Protein AF-A0A7C4PKL5-F1 (afdb_monomer)

Structure (mmCIF, N/CA/C/O backbone):
data_AF-A0A7C4PKL5-F1
#
_entry.id   AF-A0A7C4PKL5-F1
#
loop_
_atom_site.group_PDB
_atom_site.id
_atom_site.type_symbol
_atom_site.label_atom_id
_atom_site.label_alt_id
_atom_site.label_comp_id
_atom_site.label_asym_id
_atom_site.label_entity_id
_atom_site.label_seq_id
_atom_site.pdbx_PDB_ins_code
_atom_site.Cartn_x
_atom_site.Cartn_y
_atom_site.Cartn_z
_atom_site.occupancy
_atom_site.B_iso_or_equiv
_atom_site.auth_seq_id
_atom_site.auth_comp_id
_atom_site.auth_asym_id
_atom_site.auth_atom_id
_atom_site.pdbx_PDB_model_num
ATOM 1 N N . MET A 1 1 ? 21.502 15.724 32.786 1.00 42.28 1 MET A N 1
ATOM 2 C CA . MET A 1 1 ? 20.988 14.976 31.618 1.00 42.28 1 MET A CA 1
ATOM 3 C C . MET A 1 1 ? 20.909 15.940 30.446 1.00 42.28 1 MET A C 1
ATOM 5 O O . MET A 1 1 ? 20.152 16.895 30.521 1.00 42.28 1 MET A O 1
ATOM 9 N N . LYS A 1 2 ? 21.781 15.786 29.442 1.00 31.75 2 LYS A N 1
ATOM 10 C CA . LYS A 1 2 ? 21.842 16.679 28.273 1.00 31.75 2 LYS A CA 1
ATOM 11 C C . LYS A 1 2 ? 20.875 16.161 27.207 1.00 31.75 2 LYS A C 1
ATOM 13 O O . LYS A 1 2 ? 21.058 15.048 26.721 1.00 31.75 2 LYS A O 1
ATOM 18 N N . ALA A 1 3 ? 19.861 16.957 26.882 1.00 33.34 3 ALA A N 1
ATOM 19 C CA . ALA A 1 3 ? 18.961 16.713 25.764 1.00 33.34 3 ALA A CA 1
ATOM 20 C C . ALA A 1 3 ? 19.750 16.821 24.451 1.00 33.34 3 ALA A C 1
ATOM 22 O O . ALA A 1 3 ? 20.422 17.825 24.208 1.00 33.34 3 ALA A O 1
ATOM 23 N N . LYS A 1 4 ? 19.706 15.774 23.624 1.00 36.56 4 LYS A N 1
ATOM 24 C CA . LYS A 1 4 ? 20.202 15.832 22.248 1.00 36.56 4 LYS A CA 1
ATOM 25 C C . LYS A 1 4 ? 19.121 16.514 21.412 1.00 36.56 4 LYS A C 1
ATOM 27 O O . LYS A 1 4 ? 18.053 15.947 21.212 1.00 36.56 4 LYS A O 1
ATOM 32 N N . GLY A 1 5 ? 19.390 17.753 21.008 1.00 30.00 5 GLY A N 1
ATOM 33 C CA . GLY A 1 5 ? 18.545 18.502 20.086 1.00 30.00 5 GLY A CA 1
ATOM 34 C C . GLY A 1 5 ? 18.564 17.860 18.702 1.00 30.00 5 GLY A C 1
ATOM 35 O O . GLY A 1 5 ? 19.632 17.544 18.177 1.00 30.00 5 GLY A O 1
ATOM 36 N N . PHE A 1 6 ? 17.376 17.658 18.140 1.00 29.80 6 PHE A N 1
ATOM 37 C CA . PHE A 1 6 ? 17.182 17.338 16.732 1.00 29.80 6 PHE A CA 1
ATOM 38 C C . PHE A 1 6 ? 17.568 18.561 15.893 1.00 29.80 6 PHE A C 1
ATOM 40 O O . PHE A 1 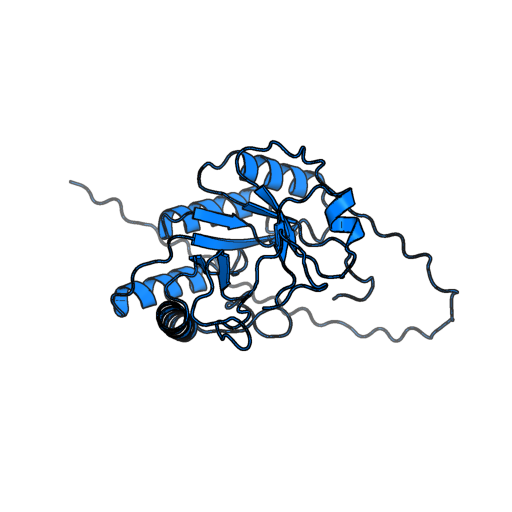6 ? 17.061 19.659 16.120 1.00 29.80 6 PHE A O 1
ATOM 47 N N . ALA A 1 7 ? 18.482 18.373 14.945 1.00 27.88 7 ALA A N 1
ATOM 48 C CA . ALA A 1 7 ? 18.770 19.370 13.924 1.00 27.88 7 ALA A CA 1
ATOM 49 C C . ALA A 1 7 ? 17.678 19.300 12.839 1.00 27.88 7 ALA A C 1
ATOM 51 O O . ALA A 1 7 ? 17.356 18.196 12.395 1.00 27.88 7 ALA A O 1
ATOM 52 N N . PRO A 1 8 ? 17.107 20.433 12.396 1.00 30.78 8 PRO A N 1
ATOM 53 C CA . PRO A 1 8 ? 16.198 20.443 11.262 1.00 30.78 8 PRO A CA 1
ATOM 54 C C . PRO A 1 8 ? 17.008 20.249 9.976 1.00 30.78 8 PRO A C 1
ATOM 56 O O . PRO A 1 8 ? 17.884 21.052 9.651 1.00 30.78 8 PRO A O 1
ATOM 59 N N . VAL A 1 9 ? 16.723 19.174 9.242 1.00 28.66 9 VAL A N 1
ATOM 60 C CA . VAL A 1 9 ? 17.182 19.015 7.860 1.00 28.66 9 VAL A CA 1
ATOM 61 C C . VAL A 1 9 ? 16.280 19.894 7.000 1.00 28.66 9 VAL A C 1
ATOM 63 O O . VAL A 1 9 ? 15.155 19.527 6.679 1.00 28.66 9 VAL A O 1
ATOM 66 N N . LEU A 1 10 ? 16.759 21.097 6.687 1.00 27.89 10 LEU A N 1
ATOM 67 C CA . LEU A 1 10 ? 16.163 21.957 5.671 1.00 27.89 10 LEU A CA 1
ATOM 68 C C . LEU A 1 10 ? 16.556 21.384 4.300 1.00 27.89 10 LEU A C 1
ATOM 70 O O . LEU A 1 10 ? 17.680 21.595 3.844 1.00 27.89 10 LEU A O 1
ATOM 74 N N . LEU A 1 11 ? 15.660 20.634 3.659 1.00 31.48 11 LEU A N 1
ATOM 75 C CA . LEU A 1 11 ? 15.815 20.249 2.258 1.00 31.48 11 LEU A CA 1
ATOM 76 C C . LEU A 1 11 ? 15.033 21.254 1.406 1.00 31.48 11 LEU A C 1
ATOM 78 O O . LEU A 1 11 ? 13.817 21.381 1.525 1.00 31.48 11 LEU A O 1
ATOM 82 N N . GLY A 1 12 ? 15.759 22.042 0.616 1.00 25.72 12 GLY A N 1
ATOM 83 C CA . GLY A 1 12 ? 15.190 23.081 -0.233 1.00 25.72 12 GLY A CA 1
ATOM 84 C C . GLY A 1 12 ? 14.284 22.503 -1.321 1.00 25.72 12 GLY A C 1
ATOM 85 O O . GLY A 1 12 ? 14.676 21.590 -2.044 1.00 25.72 12 GLY A O 1
ATOM 86 N N . LEU A 1 13 ? 13.091 23.084 -1.450 1.00 27.31 13 LEU A N 1
ATOM 87 C CA . LEU A 1 13 ? 12.178 22.887 -2.572 1.00 27.31 13 LEU A CA 1
ATOM 88 C C . LEU A 1 13 ? 12.841 23.337 -3.882 1.00 27.31 13 LEU A C 1
ATOM 90 O O . LEU A 1 13 ? 13.011 24.531 -4.127 1.00 27.31 13 LEU A O 1
ATOM 94 N N . LEU A 1 14 ? 13.161 22.378 -4.747 1.00 25.44 14 LEU A N 1
ATOM 95 C CA . LEU A 1 14 ? 13.408 22.609 -6.168 1.00 25.44 14 LEU A CA 1
ATOM 96 C C . LEU A 1 14 ? 12.118 22.276 -6.925 1.00 25.44 14 LEU A C 1
ATOM 98 O O . LEU A 1 14 ? 11.845 21.130 -7.267 1.00 25.44 14 LEU A O 1
ATOM 102 N N . LEU A 1 15 ? 11.300 23.304 -7.158 1.00 28.41 15 LEU A N 1
ATOM 103 C CA . LEU A 1 15 ? 10.187 23.262 -8.105 1.00 28.41 15 LEU A CA 1
ATOM 104 C C . LEU A 1 15 ? 10.761 23.236 -9.527 1.00 28.41 15 LEU A C 1
ATOM 106 O O . LEU A 1 15 ? 11.070 24.282 -10.095 1.00 28.41 15 LEU A O 1
ATOM 110 N N . LEU A 1 16 ? 10.903 22.047 -10.107 1.00 28.44 16 LEU A N 1
ATOM 111 C CA . LEU A 1 16 ? 11.144 21.885 -11.539 1.00 28.44 16 LEU A CA 1
ATOM 112 C C . LEU A 1 16 ? 9.809 21.605 -12.233 1.00 28.44 16 LEU A C 1
ATOM 114 O O . LEU A 1 16 ? 9.311 20.486 -12.251 1.00 28.44 16 LEU A O 1
ATOM 118 N N . HIS A 1 17 ? 9.224 22.663 -12.798 1.00 27.98 17 HIS A N 1
ATOM 119 C CA . HIS A 1 17 ? 8.234 22.537 -13.863 1.00 27.98 17 HIS A CA 1
ATOM 120 C C . HIS A 1 17 ? 8.930 21.958 -15.096 1.00 27.98 17 HIS A C 1
ATOM 122 O O . HIS A 1 17 ? 9.835 22.589 -15.644 1.00 27.98 17 HIS A O 1
ATOM 128 N N . TRP A 1 18 ? 8.497 20.787 -15.554 1.00 28.98 18 TRP A N 1
ATOM 129 C CA . TRP A 1 18 ? 8.810 20.316 -16.898 1.00 28.98 18 TRP A CA 1
ATOM 130 C C . TRP A 1 18 ? 7.618 20.575 -17.813 1.00 28.98 18 TRP A C 1
ATOM 132 O O . TRP A 1 18 ? 6.558 19.966 -17.693 1.00 28.98 18 TRP A O 1
ATOM 142 N N . CYS A 1 19 ? 7.810 21.534 -18.717 1.00 30.39 19 CYS A N 1
ATOM 143 C CA . CYS A 1 19 ? 6.955 21.762 -19.870 1.00 30.39 19 CYS A CA 1
ATOM 144 C C . CYS A 1 19 ? 7.270 20.698 -20.927 1.00 30.39 19 CYS A C 1
ATOM 146 O O . CYS A 1 19 ? 8.395 20.644 -21.423 1.00 30.39 19 CYS A O 1
ATOM 148 N N . PHE A 1 20 ? 6.280 19.899 -21.323 1.00 32.09 20 PHE A N 1
ATOM 149 C CA . PHE A 1 20 ? 6.385 19.085 -22.531 1.00 32.09 20 PHE A CA 1
ATOM 150 C C . PHE A 1 20 ? 6.272 19.985 -23.766 1.00 32.09 20 PHE A C 1
ATOM 152 O O . PHE A 1 20 ? 5.260 20.654 -23.979 1.00 32.09 20 PHE A O 1
ATOM 159 N N . SER A 1 21 ? 7.321 20.009 -24.588 1.00 30.89 21 SER A N 1
ATOM 160 C CA . SER A 1 21 ? 7.276 20.566 -25.937 1.00 30.89 21 SER A CA 1
ATOM 161 C C . SER A 1 21 ? 6.554 19.591 -26.865 1.00 30.89 21 SER A C 1
ATOM 163 O O . SER A 1 21 ? 7.040 18.487 -27.112 1.00 30.89 21 SER A O 1
ATOM 165 N N . SER A 1 22 ? 5.412 20.009 -27.401 1.00 34.59 22 SER A N 1
ATOM 166 C CA . SER A 1 22 ? 4.682 19.321 -28.462 1.00 34.59 22 SER A CA 1
ATOM 167 C C . SER A 1 22 ? 5.450 19.394 -29.787 1.00 34.59 22 SER A C 1
ATOM 169 O O . SER A 1 22 ? 5.442 20.406 -30.488 1.00 34.59 22 SER A O 1
ATOM 171 N N . GLY A 1 23 ? 6.126 18.304 -30.143 1.00 33.22 23 GLY A N 1
ATOM 172 C CA . GLY A 1 23 ? 6.642 18.092 -31.492 1.00 33.22 23 GLY A CA 1
ATOM 173 C C . GLY A 1 23 ? 5.556 17.498 -32.388 1.00 33.22 23 GLY A C 1
ATOM 174 O O . GLY A 1 23 ? 5.170 16.349 -32.207 1.00 33.22 23 GLY A O 1
ATOM 175 N N . ASN A 1 24 ? 5.070 18.270 -33.364 1.00 41.06 24 ASN A N 1
ATOM 176 C CA . ASN A 1 24 ? 4.246 17.760 -34.463 1.00 41.06 24 ASN A CA 1
ATOM 177 C C . ASN A 1 24 ? 5.100 16.847 -35.357 1.00 41.06 24 ASN A C 1
ATOM 179 O O . ASN A 1 24 ? 5.868 17.343 -36.183 1.00 41.06 24 ASN A O 1
ATOM 183 N N . ALA A 1 25 ? 4.946 15.530 -35.221 1.00 40.94 25 ALA A N 1
ATOM 184 C CA . ALA A 1 25 ? 5.462 14.556 -36.176 1.00 40.94 25 ALA A CA 1
ATOM 185 C C . ALA A 1 25 ? 4.296 13.967 -36.981 1.00 40.94 25 ALA A C 1
ATOM 187 O O . ALA A 1 25 ? 3.338 13.417 -36.445 1.00 40.94 25 ALA A O 1
ATOM 188 N N . THR A 1 26 ? 4.373 14.146 -38.294 1.00 44.12 26 THR A N 1
ATOM 189 C CA . THR A 1 26 ? 3.457 13.620 -39.307 1.00 44.12 26 THR A CA 1
ATOM 190 C C . THR A 1 26 ? 3.382 12.094 -39.265 1.00 44.12 26 THR A C 1
ATOM 192 O O . THR A 1 26 ? 4.408 11.423 -39.347 1.00 44.12 26 THR A O 1
ATOM 195 N N . ALA A 1 27 ? 2.159 11.566 -39.190 1.00 47.94 27 ALA A N 1
ATOM 196 C CA . ALA A 1 27 ? 1.854 10.141 -39.169 1.00 47.94 27 ALA A CA 1
ATOM 197 C C . ALA A 1 27 ? 2.277 9.430 -40.467 1.00 47.94 27 ALA A C 1
ATOM 199 O O . ALA A 1 27 ? 1.700 9.656 -41.532 1.00 47.94 27 ALA A O 1
ATOM 200 N N . GLN A 1 28 ? 3.246 8.523 -40.354 1.00 41.09 28 GLN A N 1
ATOM 201 C CA . GLN A 1 28 ? 3.348 7.351 -41.217 1.00 41.09 28 GLN A CA 1
ATOM 202 C C . GLN A 1 28 ? 2.801 6.161 -40.429 1.00 41.09 28 GLN A C 1
ATOM 204 O O . GLN A 1 28 ? 3.223 5.904 -39.306 1.00 41.09 28 GLN A O 1
ATOM 209 N N . SER A 1 29 ? 1.809 5.478 -40.996 1.00 52.31 29 SER A N 1
ATOM 210 C CA . SER A 1 29 ? 1.204 4.282 -40.416 1.00 52.31 29 SER A CA 1
ATOM 211 C C . SER A 1 29 ? 2.167 3.103 -40.549 1.00 52.31 29 SER A C 1
ATOM 213 O O . SER A 1 29 ? 2.167 2.415 -41.574 1.00 52.31 29 SER A O 1
ATOM 215 N N . GLU A 1 30 ? 3.001 2.891 -39.537 1.00 47.09 30 GLU A N 1
ATOM 216 C CA . GLU A 1 30 ? 3.699 1.620 -39.371 1.00 47.09 30 GLU A CA 1
ATOM 217 C C . GLU A 1 30 ? 2.700 0.517 -38.968 1.00 47.09 30 GLU A C 1
ATOM 219 O O . GLU A 1 30 ? 1.683 0.806 -38.326 1.00 47.09 30 GLU A O 1
ATOM 224 N N . PRO A 1 31 ? 2.927 -0.744 -39.385 1.00 48.53 31 PRO A N 1
ATOM 225 C CA . PRO A 1 31 ? 2.136 -1.877 -38.911 1.00 48.53 31 PRO A CA 1
ATOM 226 C C . PRO A 1 31 ? 2.191 -1.949 -37.376 1.00 48.53 31 PRO A C 1
ATOM 228 O O . PRO A 1 31 ? 3.184 -1.509 -36.799 1.00 48.53 31 PRO A O 1
ATOM 231 N N . PRO A 1 32 ? 1.154 -2.493 -36.705 1.00 45.66 32 PRO A N 1
ATOM 232 C CA . PRO A 1 32 ? 1.131 -2.568 -35.250 1.00 45.66 32 PRO A CA 1
ATOM 233 C C . PRO A 1 32 ? 2.409 -3.248 -34.765 1.00 45.66 32 PRO A C 1
ATOM 235 O O . PRO A 1 32 ? 2.678 -4.403 -35.109 1.00 45.66 32 PRO A O 1
ATOM 238 N N . SER A 1 33 ? 3.203 -2.476 -34.023 1.00 49.94 33 SER A N 1
ATOM 239 C CA . SER A 1 33 ? 4.358 -2.941 -33.270 1.00 49.94 33 SER A CA 1
ATOM 240 C C . SER A 1 33 ? 3.968 -4.238 -32.567 1.00 49.94 33 SER A C 1
ATOM 242 O O . SER A 1 33 ? 2.950 -4.311 -31.876 1.00 49.94 33 SER A O 1
ATOM 244 N N . THR A 1 34 ? 4.738 -5.302 -32.783 1.00 45.84 34 THR A N 1
ATOM 245 C CA . THR A 1 34 ? 4.700 -6.457 -31.891 1.00 45.84 34 THR A CA 1
ATOM 246 C C . THR A 1 34 ? 5.269 -5.980 -30.566 1.00 45.84 34 THR A C 1
ATOM 248 O O . THR A 1 34 ? 6.479 -6.046 -30.366 1.00 45.84 34 THR A O 1
ATOM 251 N N . ASP A 1 35 ? 4.413 -5.416 -29.716 1.00 46.12 35 ASP A N 1
ATOM 252 C CA . ASP A 1 35 ? 4.823 -4.770 -28.476 1.00 46.12 35 ASP A CA 1
ATOM 253 C C . ASP A 1 35 ? 5.633 -5.748 -27.622 1.00 46.12 35 ASP A C 1
ATOM 255 O O . ASP A 1 35 ? 5.131 -6.725 -27.058 1.00 46.12 35 ASP A O 1
ATOM 259 N N . HIS A 1 36 ? 6.940 -5.504 -27.578 1.00 45.06 36 HIS A N 1
ATOM 260 C CA . HIS A 1 36 ? 7.869 -6.240 -26.745 1.00 45.06 36 HIS A CA 1
ATOM 261 C C . HIS A 1 36 ? 7.799 -5.655 -25.336 1.00 45.06 36 HIS A C 1
ATOM 263 O O . HIS A 1 36 ? 8.453 -4.662 -25.025 1.00 45.06 36 HIS A O 1
ATOM 269 N N . PHE A 1 37 ? 7.017 -6.285 -24.462 1.00 43.62 37 PHE A N 1
ATOM 270 C CA . PHE A 1 37 ? 7.037 -5.964 -23.039 1.00 43.62 37 PHE A CA 1
ATOM 271 C C . PHE A 1 37 ? 8.247 -6.629 -22.383 1.00 43.62 37 PHE A C 1
ATOM 273 O O . PHE A 1 37 ? 8.432 -7.844 -22.480 1.00 43.62 37 PHE A O 1
ATOM 280 N N . THR A 1 38 ? 9.065 -5.843 -21.684 1.00 45.44 38 THR A N 1
ATOM 281 C CA . THR A 1 38 ? 10.071 -6.400 -20.776 1.00 45.44 38 THR A CA 1
ATOM 282 C C . THR A 1 38 ? 9.435 -6.532 -19.402 1.00 45.44 38 THR A C 1
ATOM 284 O O . THR A 1 38 ? 9.206 -5.537 -18.723 1.00 45.44 38 THR A O 1
ATOM 287 N N . VAL A 1 39 ? 9.126 -7.766 -19.006 1.00 43.94 39 VAL A N 1
ATOM 288 C CA . VAL A 1 39 ? 8.515 -8.062 -17.708 1.00 43.94 39 VAL A CA 1
ATOM 289 C C . VAL A 1 39 ? 9.594 -8.621 -16.780 1.00 43.94 39 VAL A C 1
ATOM 291 O O . VAL A 1 39 ? 10.162 -9.681 -17.045 1.00 43.94 39 VAL A O 1
ATOM 294 N N . PHE A 1 40 ? 9.905 -7.899 -15.701 1.00 51.88 40 PHE A N 1
ATOM 295 C CA . PHE A 1 40 ? 10.887 -8.326 -14.701 1.00 51.88 40 PHE A CA 1
ATOM 296 C C . PHE A 1 40 ? 10.190 -8.919 -13.491 1.00 51.88 40 PHE A C 1
ATOM 298 O O . PHE A 1 40 ? 9.431 -8.246 -12.799 1.00 51.88 40 PHE A O 1
ATOM 305 N N . LEU A 1 41 ? 10.456 -10.198 -13.247 1.00 52.41 41 LEU A N 1
ATOM 306 C CA . LEU A 1 41 ? 9.639 -11.005 -12.359 1.00 52.41 41 LEU A CA 1
ATOM 307 C C . LEU A 1 41 ? 10.549 -11.757 -11.395 1.00 52.41 41 LEU A C 1
ATOM 309 O O . LEU A 1 41 ? 11.357 -12.576 -11.847 1.00 52.41 41 LEU A O 1
ATOM 313 N N . PRO A 1 42 ? 10.478 -11.488 -10.081 1.00 51.75 42 PRO A N 1
ATOM 314 C CA . PRO A 1 42 ? 11.139 -12.351 -9.121 1.00 51.75 42 PRO A CA 1
ATOM 315 C C . PRO A 1 42 ? 10.470 -13.730 -9.189 1.00 51.75 42 PRO A C 1
ATOM 317 O O . PRO A 1 42 ? 9.254 -13.834 -9.069 1.00 51.75 42 PRO A O 1
ATOM 320 N N . LEU A 1 43 ? 11.247 -14.794 -9.406 1.00 48.16 43 LEU A N 1
ATOM 321 C CA . LEU A 1 43 ? 10.750 -16.160 -9.232 1.00 48.16 43 LEU A CA 1
ATOM 322 C C . LEU A 1 43 ? 10.540 -16.394 -7.731 1.00 48.16 43 LEU A C 1
ATOM 324 O O . LEU A 1 43 ? 11.506 -16.366 -6.966 1.00 48.16 43 LEU A O 1
ATOM 328 N N . VAL A 1 44 ? 9.296 -16.614 -7.312 1.00 50.25 44 VAL A N 1
ATOM 329 C CA . VAL A 1 44 ? 8.933 -16.828 -5.905 1.00 50.25 44 VAL A CA 1
ATOM 330 C C . VAL A 1 44 ? 8.426 -18.251 -5.749 1.00 50.25 44 VAL A C 1
ATOM 332 O O . VAL A 1 44 ? 7.488 -18.649 -6.420 1.00 50.25 44 VAL A O 1
ATOM 335 N N . THR A 1 45 ? 9.021 -19.034 -4.852 1.00 45.62 45 THR A N 1
ATOM 336 C CA . THR A 1 45 ? 8.510 -20.374 -4.538 1.00 45.62 45 THR A CA 1
ATOM 337 C C . THR A 1 45 ? 7.386 -20.285 -3.502 1.00 45.62 45 THR A C 1
ATOM 339 O O . THR A 1 45 ? 7.567 -19.626 -2.479 1.00 45.62 45 THR A O 1
ATOM 342 N N . ARG A 1 46 ? 6.280 -21.021 -3.707 1.00 46.69 46 ARG A N 1
ATOM 343 C CA . ARG A 1 46 ? 5.040 -21.108 -2.880 1.00 46.69 46 ARG A CA 1
ATOM 344 C C . ARG A 1 46 ? 5.171 -21.317 -1.353 1.00 46.69 46 ARG A C 1
ATOM 346 O O . ARG A 1 46 ? 4.153 -21.398 -0.672 1.00 46.69 46 ARG A O 1
ATOM 353 N N . ALA A 1 47 ? 6.377 -21.421 -0.803 1.00 51.06 47 ALA A N 1
ATOM 354 C CA . ALA A 1 47 ? 6.644 -21.622 0.622 1.00 51.06 47 ALA A CA 1
ATOM 355 C C . ALA A 1 47 ? 7.476 -20.481 1.239 1.00 51.06 47 ALA A C 1
ATOM 357 O O . ALA A 1 47 ? 8.295 -20.720 2.126 1.00 51.06 47 ALA A O 1
ATOM 358 N N . SER A 1 48 ? 7.318 -19.244 0.761 1.00 54.69 48 SER A N 1
ATOM 359 C CA . SER A 1 48 ? 8.014 -18.103 1.354 1.00 54.69 48 SER A CA 1
ATOM 360 C C . SER A 1 48 ? 7.389 -17.738 2.702 1.00 54.69 48 SER A C 1
ATOM 362 O O . SER A 1 48 ? 6.207 -17.398 2.781 1.00 54.69 48 SER A O 1
ATOM 364 N N . THR A 1 49 ? 8.195 -17.755 3.764 1.00 67.19 49 THR A N 1
ATOM 365 C CA . THR A 1 49 ? 7.936 -16.901 4.930 1.00 67.19 49 THR A CA 1
ATOM 366 C C . THR A 1 49 ? 7.844 -15.443 4.470 1.00 67.19 49 THR A C 1
ATOM 368 O O . THR A 1 49 ? 8.451 -15.118 3.446 1.00 67.19 49 THR A O 1
ATOM 371 N N . PRO A 1 50 ? 7.123 -14.565 5.193 1.00 70.38 50 PRO A N 1
ATOM 372 C CA . PRO A 1 50 ? 7.072 -13.149 4.862 1.00 70.38 50 PRO A CA 1
ATOM 373 C C . PRO A 1 50 ? 8.461 -12.553 4.544 1.00 70.38 50 PRO A C 1
ATOM 375 O O . PRO A 1 50 ? 9.445 -12.956 5.175 1.00 70.38 50 PRO A O 1
ATOM 378 N N . PRO A 1 51 ? 8.534 -11.604 3.595 1.00 76.12 51 PRO A N 1
ATOM 379 C CA . PRO A 1 51 ? 7.388 -10.968 2.951 1.00 76.12 51 PRO A CA 1
ATOM 380 C C . PRO A 1 51 ? 6.734 -11.795 1.829 1.00 76.12 51 PRO A C 1
ATOM 382 O O . PRO A 1 51 ? 7.391 -12.489 1.055 1.00 76.12 51 PRO A O 1
ATOM 385 N N . TYR A 1 52 ? 5.409 -11.683 1.724 1.00 83.06 52 TYR A N 1
ATOM 386 C CA . TYR A 1 52 ? 4.611 -12.286 0.661 1.00 83.06 52 TYR A CA 1
ATOM 387 C C . TYR A 1 52 ? 4.679 -11.449 -0.616 1.00 83.06 52 TYR A C 1
ATOM 389 O O . TYR A 1 52 ? 4.373 -10.251 -0.613 1.00 83.06 52 TYR A O 1
ATOM 397 N N . PHE A 1 53 ? 5.026 -12.093 -1.725 1.00 88.94 53 PHE A N 1
ATOM 398 C CA . PHE A 1 53 ? 5.111 -11.439 -3.024 1.00 88.94 53 PHE A CA 1
ATOM 399 C C . PHE A 1 53 ? 3.745 -11.335 -3.689 1.00 88.94 53 PHE A C 1
ATOM 401 O O . PHE A 1 53 ? 3.003 -12.321 -3.785 1.00 88.94 53 PHE A O 1
ATOM 408 N N . GLY A 1 54 ? 3.446 -10.136 -4.164 1.00 91.69 54 GLY A N 1
ATOM 409 C CA . GLY A 1 54 ? 2.234 -9.797 -4.876 1.00 91.69 54 GLY A CA 1
ATOM 410 C C . GLY A 1 54 ? 2.484 -8.948 -6.109 1.00 91.69 54 GLY A C 1
ATOM 411 O O . GLY A 1 54 ? 3.622 -8.752 -6.542 1.00 91.69 54 GLY A O 1
ATOM 412 N N . LEU A 1 55 ? 1.392 -8.447 -6.676 1.00 91.38 55 LEU A N 1
ATOM 413 C CA . LEU A 1 55 ? 1.401 -7.693 -7.923 1.00 91.38 55 LEU A CA 1
ATOM 414 C C . LEU A 1 55 ? 0.406 -6.534 -7.862 1.00 91.38 55 LEU A C 1
ATOM 416 O O . LEU A 1 55 ? -0.770 -6.741 -7.549 1.00 91.38 55 LEU A O 1
ATOM 420 N N . ALA A 1 56 ? 0.881 -5.332 -8.185 1.00 92.06 56 ALA A N 1
ATOM 421 C CA . ALA A 1 56 ? 0.027 -4.189 -8.482 1.00 92.06 56 ALA A CA 1
ATOM 422 C C . ALA A 1 56 ? -0.405 -4.312 -9.948 1.00 92.06 56 ALA A C 1
ATOM 424 O O . ALA A 1 56 ? 0.368 -4.016 -10.861 1.00 92.06 56 ALA A O 1
ATOM 425 N N . LEU A 1 57 ? -1.589 -4.876 -10.182 1.00 88.38 57 LEU A N 1
ATOM 426 C CA . LEU A 1 57 ? -2.001 -5.413 -11.478 1.00 88.38 57 LEU A CA 1
ATOM 427 C C . LEU A 1 57 ? -2.746 -4.355 -12.306 1.00 88.38 57 LEU A C 1
ATOM 429 O O . LEU A 1 57 ? -3.962 -4.206 -12.166 1.00 88.38 57 LEU A O 1
ATOM 433 N N . ALA A 1 58 ? -2.026 -3.636 -13.175 1.00 81.69 58 ALA A N 1
ATOM 434 C CA . ALA A 1 58 ? -2.592 -2.609 -14.061 1.00 81.69 58 ALA A CA 1
ATOM 435 C C . ALA A 1 58 ? -3.449 -3.210 -15.174 1.00 81.69 58 ALA A C 1
ATOM 437 O O . ALA A 1 58 ? -4.491 -2.657 -15.523 1.00 81.69 58 ALA A O 1
ATOM 438 N N . THR A 1 59 ? -3.039 -4.365 -15.702 1.00 80.38 59 THR A N 1
ATOM 439 C CA . THR A 1 59 ? -3.739 -5.027 -16.808 1.00 80.38 59 THR A CA 1
ATOM 440 C C . THR A 1 59 ? -4.296 -6.383 -16.361 1.00 80.38 59 THR A C 1
ATOM 442 O O . THR A 1 59 ? -3.531 -7.174 -15.803 1.00 80.38 59 THR A O 1
ATOM 445 N N . PRO A 1 60 ? -5.589 -6.690 -16.603 1.00 70.56 60 PRO A N 1
ATOM 446 C CA . PRO A 1 60 ? -6.274 -7.905 -16.146 1.00 70.56 60 PRO A CA 1
ATOM 447 C C . PRO A 1 60 ? -5.857 -9.184 -16.885 1.00 70.56 60 PRO A C 1
ATOM 449 O O . PRO A 1 60 ? -6.680 -9.838 -17.517 1.00 70.56 60 PRO A O 1
ATOM 452 N N . GLU A 1 61 ? -4.600 -9.593 -16.757 1.00 80.50 61 GLU A N 1
ATOM 453 C CA . GLU A 1 61 ? -4.114 -10.854 -17.320 1.00 80.50 61 GLU A CA 1
ATOM 454 C C . GLU A 1 61 ? -3.972 -11.900 -16.213 1.00 80.50 61 GLU A C 1
ATOM 456 O O . GLU A 1 61 ? -2.962 -11.978 -15.516 1.00 80.50 61 GLU A O 1
ATOM 461 N N . ALA A 1 62 ? -5.016 -12.712 -16.023 1.00 75.06 62 ALA A N 1
ATOM 462 C CA . ALA A 1 62 ? -5.059 -13.723 -14.961 1.00 75.06 62 ALA A CA 1
ATOM 463 C C . ALA A 1 62 ? -3.912 -14.748 -15.055 1.00 75.06 62 ALA A C 1
ATOM 465 O O . ALA A 1 62 ? -3.476 -15.284 -14.033 1.00 75.06 62 ALA A O 1
ATOM 466 N N . ASP A 1 63 ? -3.400 -14.998 -16.264 1.00 81.88 63 ASP A N 1
ATOM 467 C CA . ASP A 1 63 ? -2.245 -15.868 -16.476 1.00 81.88 63 ASP A CA 1
ATOM 468 C C . ASP A 1 63 ? -0.958 -15.304 -15.868 1.00 81.88 63 ASP A C 1
ATOM 470 O O . ASP A 1 63 ? -0.131 -16.094 -15.412 1.00 81.88 63 ASP A O 1
ATOM 474 N N . ASP A 1 64 ? -0.809 -13.977 -15.771 1.00 81.88 64 ASP A N 1
ATOM 475 C CA . ASP A 1 64 ? 0.351 -13.369 -15.118 1.00 81.88 64 ASP A CA 1
ATOM 476 C C . ASP A 1 64 ? 0.378 -13.796 -13.643 1.00 81.88 64 ASP A C 1
ATOM 478 O O . ASP A 1 64 ? 1.386 -14.293 -13.159 1.00 81.88 64 ASP A O 1
ATOM 482 N N . LEU A 1 65 ? -0.753 -13.766 -12.934 1.00 81.69 65 LEU A N 1
ATOM 483 C CA . LEU A 1 65 ? -0.793 -14.194 -11.528 1.00 81.69 65 LEU A CA 1
ATOM 484 C C . LEU A 1 65 ? -0.283 -15.633 -11.332 1.00 81.69 65 LEU A C 1
ATOM 486 O O . LEU A 1 65 ? 0.431 -15.926 -10.371 1.00 81.69 65 LEU A O 1
ATOM 490 N N . ARG A 1 66 ? -0.627 -16.530 -12.265 1.00 81.62 66 ARG A N 1
ATOM 491 C CA . ARG A 1 66 ? -0.202 -17.934 -12.240 1.00 81.62 66 ARG A CA 1
ATOM 492 C C . ARG A 1 66 ? 1.268 -18.099 -12.619 1.00 81.62 66 ARG A C 1
ATOM 494 O O . ARG A 1 66 ? 1.965 -18.860 -11.956 1.00 81.62 66 ARG A O 1
ATOM 501 N N . LEU A 1 67 ? 1.719 -17.443 -13.688 1.00 81.75 67 LEU A N 1
ATOM 502 C CA . LEU A 1 67 ? 3.092 -17.541 -14.200 1.00 81.75 67 LEU A CA 1
ATOM 503 C C . LEU A 1 67 ? 4.117 -16.964 -13.222 1.00 81.75 67 LEU A C 1
ATOM 505 O O . LEU A 1 67 ? 5.249 -17.435 -13.172 1.00 81.75 67 LEU A O 1
ATOM 509 N N . LEU A 1 68 ? 3.703 -15.963 -12.450 1.00 80.62 68 LEU A N 1
ATOM 510 C CA . LEU A 1 68 ? 4.535 -15.272 -11.469 1.00 80.62 68 LEU A CA 1
ATOM 511 C C . LEU A 1 68 ? 4.533 -15.918 -10.093 1.00 80.62 68 LEU A C 1
ATOM 513 O O . LEU A 1 68 ? 5.288 -15.493 -9.224 1.00 80.62 68 LEU A O 1
ATOM 517 N N . GLU A 1 69 ? 3.661 -16.906 -9.889 1.00 82.38 69 GLU A N 1
ATOM 518 C CA . GLU A 1 69 ? 3.445 -17.552 -8.596 1.00 82.38 69 GLU A CA 1
ATOM 519 C C . GLU A 1 69 ? 3.206 -16.543 -7.454 1.00 82.38 69 GLU A C 1
ATOM 521 O O . GLU A 1 69 ? 3.594 -16.776 -6.308 1.00 82.38 69 GLU A O 1
ATOM 526 N N . VAL A 1 70 ? 2.545 -15.416 -7.750 1.00 85.75 70 VAL A N 1
ATOM 527 C CA . VAL A 1 70 ? 2.240 -14.415 -6.723 1.00 85.75 70 VAL A CA 1
ATOM 528 C C . VAL A 1 70 ? 1.197 -14.946 -5.748 1.00 85.75 70 VAL A C 1
ATOM 530 O O . VAL A 1 70 ? 0.286 -15.699 -6.094 1.00 85.75 70 VAL A O 1
ATOM 533 N N . THR A 1 71 ? 1.326 -14.521 -4.499 1.00 88.75 71 THR A N 1
ATOM 534 C CA . THR A 1 71 ? 0.466 -14.964 -3.392 1.00 88.75 71 THR A CA 1
ATOM 535 C C . THR A 1 71 ? -0.694 -14.008 -3.127 1.00 88.75 71 THR A C 1
ATOM 537 O O . THR A 1 71 ? -1.664 -14.385 -2.471 1.00 88.75 71 THR A O 1
ATOM 540 N N . TRP A 1 72 ? -0.611 -12.778 -3.641 1.00 93.00 72 TRP A N 1
ATOM 541 C CA . TRP A 1 72 ? -1.662 -11.768 -3.556 1.00 93.00 72 TRP A CA 1
ATOM 542 C C . TRP A 1 72 ? -1.570 -10.763 -4.707 1.00 93.00 72 TRP A C 1
ATOM 544 O O . TRP A 1 72 ? -0.540 -10.652 -5.368 1.00 93.00 72 TRP A O 1
ATOM 554 N N . TYR A 1 73 ? -2.642 -10.026 -4.967 1.00 93.62 73 TYR A N 1
ATOM 555 C CA . TYR A 1 73 ? -2.635 -8.930 -5.933 1.00 93.62 73 TYR A CA 1
ATOM 556 C C . TYR A 1 73 ? -3.747 -7.925 -5.630 1.00 93.62 73 TYR A C 1
ATOM 558 O O . TYR A 1 73 ? -4.669 -8.218 -4.867 1.00 93.62 73 TYR A O 1
ATOM 566 N N . TYR A 1 74 ? -3.677 -6.753 -6.253 1.00 94.88 74 TYR A N 1
ATOM 567 C CA . TYR A 1 74 ? -4.743 -5.752 -6.237 1.00 94.88 74 TYR A CA 1
ATOM 568 C C . TYR A 1 74 ? -4.754 -4.961 -7.555 1.00 94.88 74 TYR A C 1
ATOM 570 O O . TYR A 1 74 ? -3.839 -5.093 -8.366 1.00 94.88 74 TYR A O 1
ATOM 578 N N . ASN A 1 75 ? -5.810 -4.177 -7.783 1.00 93.75 75 ASN A N 1
ATOM 579 C CA . ASN A 1 75 ? -6.068 -3.452 -9.038 1.00 93.75 75 ASN A CA 1
ATOM 580 C C . ASN A 1 75 ? -6.653 -2.041 -8.799 1.00 93.75 75 ASN A C 1
ATOM 582 O O . ASN A 1 75 ? -7.508 -1.588 -9.561 1.00 93.75 75 ASN A O 1
ATOM 586 N N . TRP A 1 76 ? -6.273 -1.384 -7.698 1.00 94.62 76 TRP A N 1
ATOM 587 C CA . TRP A 1 76 ? -6.794 -0.071 -7.267 1.00 94.62 76 TRP A CA 1
ATOM 588 C C . TRP A 1 76 ? -8.319 0.023 -7.087 1.00 94.62 76 TRP A C 1
ATOM 590 O O . TRP A 1 76 ? -8.872 1.119 -7.003 1.00 94.62 76 TRP A O 1
ATOM 600 N N . SER A 1 77 ? -9.023 -1.109 -7.005 1.00 93.94 77 SER A N 1
ATOM 601 C CA . SER A 1 77 ? -10.481 -1.131 -6.903 1.00 93.94 77 SER A CA 1
ATOM 602 C C . SER A 1 77 ? -10.981 -2.020 -5.766 1.00 93.94 77 SER A C 1
ATOM 604 O O . SER A 1 77 ? -10.247 -2.817 -5.186 1.00 93.94 77 SER A O 1
ATOM 606 N N . GLU A 1 78 ? -12.269 -1.902 -5.450 1.00 94.44 78 GLU A N 1
ATOM 607 C CA . GLU A 1 78 ? -12.934 -2.736 -4.443 1.00 94.44 78 GLU A CA 1
ATOM 608 C C . GLU A 1 78 ? -13.283 -4.140 -4.962 1.00 94.44 78 GLU A C 1
ATOM 610 O O . GLU A 1 78 ? -13.801 -4.954 -4.200 1.00 94.44 78 GLU A O 1
ATOM 615 N N . GLN A 1 79 ? -13.090 -4.419 -6.255 1.00 92.38 79 GLN A N 1
ATOM 616 C CA . GLN A 1 79 ? -13.553 -5.649 -6.896 1.00 92.38 79 GLN A CA 1
ATOM 617 C C . GLN A 1 79 ? -12.440 -6.296 -7.723 1.00 92.38 79 GLN A C 1
ATOM 619 O O . GLN A 1 79 ? -11.704 -5.602 -8.426 1.00 92.38 79 GLN A O 1
ATOM 624 N N . PRO A 1 80 ? -12.323 -7.630 -7.698 1.00 90.62 80 PRO A N 1
ATOM 625 C CA . PRO A 1 80 ? -11.342 -8.301 -8.529 1.00 90.62 80 PRO A CA 1
ATOM 626 C C . PRO A 1 80 ? -11.695 -8.124 -10.010 1.00 90.62 80 PRO A C 1
ATOM 628 O O . PRO A 1 80 ? -12.854 -7.915 -10.377 1.00 90.62 80 PRO A O 1
ATOM 631 N N . LEU A 1 81 ? -10.691 -8.250 -10.877 1.00 80.94 81 LEU A N 1
ATOM 632 C CA . LEU A 1 81 ? -10.884 -8.176 -12.333 1.00 80.94 81 LEU A CA 1
ATOM 633 C C . LEU A 1 81 ? -11.699 -9.367 -12.858 1.00 80.94 81 LEU A C 1
ATOM 635 O O . LEU A 1 81 ? -12.397 -9.252 -13.861 1.00 80.94 81 LEU A O 1
ATOM 639 N N . THR A 1 82 ? -11.638 -10.504 -12.161 1.00 77.25 82 THR A N 1
ATOM 640 C CA . THR A 1 82 ? -12.432 -11.703 -12.442 1.00 77.25 82 THR A CA 1
ATOM 641 C C . THR A 1 82 ? -13.033 -12.248 -11.148 1.00 77.25 82 THR A C 1
ATOM 643 O O . THR A 1 82 ? -12.443 -12.136 -10.073 1.00 77.25 82 THR A O 1
ATOM 646 N N . ALA A 1 83 ? -14.234 -12.825 -11.223 1.00 65.19 83 ALA A N 1
ATOM 647 C CA . ALA A 1 83 ? -14.855 -13.455 -10.062 1.00 65.19 83 ALA A CA 1
ATOM 648 C C . ALA A 1 83 ? -14.008 -14.657 -9.586 1.00 65.19 83 ALA A C 1
ATOM 650 O O . ALA A 1 83 ? -13.529 -15.434 -10.407 1.00 65.19 83 ALA A O 1
ATOM 651 N N . ASN A 1 84 ? -13.876 -14.835 -8.265 1.00 62.19 84 ASN A N 1
ATOM 652 C CA . ASN A 1 84 ? -13.214 -15.972 -7.593 1.00 62.19 84 ASN A CA 1
ATOM 653 C C . ASN A 1 84 ? -11.677 -16.037 -7.609 1.00 62.19 84 ASN A C 1
ATOM 655 O O . ASN A 1 84 ? -11.097 -17.122 -7.652 1.00 62.19 84 ASN A O 1
ATOM 659 N N . THR A 1 85 ? -10.983 -14.913 -7.460 1.00 73.31 85 THR A N 1
ATOM 660 C CA . THR A 1 85 ? -9.538 -14.946 -7.192 1.00 73.31 85 THR A CA 1
ATOM 661 C C . THR A 1 85 ? -9.256 -14.856 -5.689 1.00 73.31 85 THR A C 1
ATOM 663 O O . THR A 1 85 ? -9.296 -13.769 -5.115 1.00 73.31 85 THR A O 1
ATOM 666 N N . ALA A 1 86 ? -8.930 -15.984 -5.049 1.00 66.94 86 ALA A N 1
ATOM 667 C CA . ALA A 1 86 ? -8.676 -16.081 -3.600 1.00 66.94 86 ALA A CA 1
ATOM 668 C C . ALA A 1 86 ? -7.491 -15.230 -3.077 1.00 66.94 86 ALA A C 1
ATOM 670 O O . ALA A 1 86 ? -7.270 -15.149 -1.875 1.00 66.94 86 ALA A O 1
ATOM 671 N N . ALA A 1 87 ? -6.738 -14.596 -3.977 1.00 87.69 87 ALA A N 1
ATOM 672 C CA . ALA A 1 87 ? -5.544 -13.802 -3.701 1.00 87.69 87 ALA A CA 1
ATOM 673 C C . ALA A 1 87 ? -5.780 -12.276 -3.805 1.00 87.69 87 ALA A C 1
ATOM 675 O O . ALA A 1 87 ? -4.840 -11.495 -3.666 1.00 87.69 87 ALA A O 1
ATOM 676 N N . PHE A 1 88 ? -7.010 -11.838 -4.096 1.00 94.06 88 PHE A N 1
ATOM 677 C CA . PHE A 1 88 ? -7.318 -10.423 -4.302 1.00 94.06 88 PHE A CA 1
ATOM 678 C C . PHE A 1 88 ? -7.423 -9.650 -2.986 1.00 94.06 88 PHE A C 1
ATOM 680 O O . PHE A 1 88 ? -8.136 -10.065 -2.072 1.00 94.06 88 PHE A O 1
ATOM 687 N N . VAL A 1 89 ? -6.768 -8.491 -2.929 1.00 96.56 89 VAL A N 1
ATOM 688 C CA . VAL A 1 89 ? -6.918 -7.510 -1.852 1.00 96.56 89 VAL A CA 1
ATOM 689 C C . VAL A 1 89 ? -7.649 -6.282 -2.410 1.00 96.56 89 VAL A C 1
ATOM 691 O O . VAL A 1 89 ? -7.117 -5.632 -3.311 1.00 96.56 89 VAL A O 1
ATOM 694 N N . PRO A 1 90 ? -8.850 -5.939 -1.908 1.00 96.88 90 PRO A N 1
ATOM 695 C CA . PRO A 1 90 ? -9.558 -4.744 -2.348 1.00 96.88 90 PRO A CA 1
ATOM 696 C C . PRO A 1 90 ? -8.845 -3.466 -1.898 1.00 96.88 90 PRO A C 1
ATOM 698 O O . PRO A 1 90 ? -8.110 -3.451 -0.907 1.00 96.88 90 PRO A O 1
ATOM 701 N N . MET A 1 91 ? -9.130 -2.368 -2.596 1.00 98.06 91 MET A N 1
ATOM 702 C CA . MET A 1 91 ? -8.683 -1.028 -2.235 1.00 98.06 91 MET A CA 1
ATOM 703 C C . MET A 1 91 ? -9.856 -0.045 -2.167 1.00 98.06 91 MET A C 1
ATOM 705 O O . MET A 1 91 ? -10.615 0.119 -3.122 1.00 98.06 91 MET A O 1
ATOM 709 N N . ALA A 1 92 ? -9.947 0.681 -1.055 1.00 98.00 92 ALA A N 1
ATOM 710 C CA . ALA A 1 92 ? -10.733 1.900 -0.936 1.00 98.00 92 ALA A CA 1
ATOM 711 C C . ALA A 1 92 ? -9.876 3.084 -1.421 1.00 98.00 92 ALA A C 1
ATOM 713 O O . ALA A 1 92 ? -9.260 3.782 -0.613 1.00 98.00 92 ALA A O 1
ATOM 714 N N . TYR A 1 93 ? -9.817 3.285 -2.743 1.00 97.19 93 TYR A N 1
ATOM 715 C CA . TYR A 1 93 ? -8.874 4.199 -3.418 1.00 97.19 93 TYR A CA 1
ATOM 716 C C . TYR A 1 93 ? -8.834 5.614 -2.828 1.00 97.19 93 TYR A C 1
ATOM 718 O O . TYR A 1 93 ? -7.774 6.198 -2.655 1.00 97.19 93 TYR A O 1
ATOM 726 N N . ASP A 1 94 ? -9.997 6.170 -2.490 1.00 96.94 94 ASP A N 1
ATOM 727 C CA . ASP A 1 94 ? -10.131 7.486 -1.865 1.00 96.94 94 ASP A CA 1
ATOM 728 C C . ASP A 1 94 ? -10.632 7.392 -0.416 1.00 96.94 94 ASP A C 1
ATOM 730 O O . ASP A 1 94 ? -11.152 8.362 0.130 1.00 96.94 94 ASP A O 1
ATOM 734 N N . GLY A 1 95 ? -10.524 6.220 0.210 1.00 96.94 95 GLY A N 1
ATOM 735 C CA . GLY A 1 95 ? -11.031 5.953 1.554 1.00 96.94 95 GLY A CA 1
ATOM 736 C C . GLY A 1 95 ? -12.555 5.984 1.673 1.00 96.94 95 GLY A C 1
ATOM 737 O O . GLY A 1 95 ? -13.082 6.316 2.733 1.00 96.94 95 GLY A O 1
ATOM 738 N N . LYS A 1 96 ? -13.270 5.687 0.585 1.00 96.56 96 LYS A N 1
ATOM 739 C CA . LYS A 1 96 ? -14.724 5.484 0.576 1.00 96.56 96 LYS A CA 1
ATOM 740 C C . LYS A 1 96 ? -15.037 4.083 0.076 1.00 96.56 96 LYS A C 1
ATOM 742 O O . LYS A 1 96 ? -14.457 3.665 -0.924 1.00 96.56 96 LYS A O 1
ATOM 747 N N . ILE A 1 97 ? -15.978 3.414 0.734 1.00 93.75 97 ILE A N 1
ATOM 748 C CA . ILE A 1 97 ? -16.516 2.124 0.295 1.00 93.75 97 ILE A CA 1
ATOM 749 C C . ILE A 1 97 ? -17.751 2.350 -0.558 1.00 93.75 97 ILE A C 1
ATOM 751 O O . ILE A 1 97 ? -18.605 3.177 -0.238 1.00 93.75 97 ILE A O 1
ATOM 755 N N . ARG A 1 98 ? -17.855 1.598 -1.648 1.00 94.12 98 ARG A N 1
ATOM 756 C CA . ARG A 1 98 ? -19.004 1.619 -2.555 1.00 94.12 98 ARG A CA 1
ATOM 757 C C . ARG A 1 98 ? -19.695 0.263 -2.627 1.00 94.12 98 ARG A C 1
ATOM 759 O O . ARG A 1 98 ? -20.883 0.219 -2.932 1.00 94.12 98 ARG A O 1
ATOM 766 N N . ARG A 1 99 ? -18.959 -0.834 -2.425 1.00 93.56 99 ARG A N 1
ATOM 767 C CA . ARG A 1 99 ? -19.411 -2.200 -2.733 1.00 93.56 99 ARG A CA 1
ATOM 768 C C . ARG A 1 99 ? -19.035 -3.253 -1.692 1.00 93.56 99 ARG A C 1
ATOM 770 O O . ARG A 1 99 ? -19.619 -4.332 -1.741 1.00 93.56 99 ARG A O 1
ATOM 777 N N . LEU A 1 100 ? -18.092 -2.992 -0.782 1.00 94.88 100 LEU A N 1
ATOM 778 C CA . LEU A 1 100 ? -17.764 -3.966 0.269 1.00 94.88 100 LEU A CA 1
ATOM 779 C C . LEU A 1 100 ? -18.882 -4.052 1.322 1.00 94.88 100 LEU A C 1
ATOM 781 O O . LEU A 1 100 ? -19.454 -3.022 1.688 1.00 94.88 100 LEU A O 1
ATOM 785 N N . PRO A 1 101 ? -19.204 -5.261 1.814 1.00 95.75 101 PRO A N 1
ATOM 786 C CA . PRO A 1 101 ? -20.224 -5.428 2.835 1.00 95.75 101 PRO A CA 1
ATOM 787 C C . PRO A 1 101 ? -19.704 -4.971 4.217 1.00 95.75 101 PRO A C 1
ATOM 789 O O . PRO A 1 101 ? -18.503 -5.077 4.474 1.00 95.75 101 PRO A O 1
ATOM 792 N N . PRO A 1 102 ? -20.574 -4.486 5.128 1.00 94.88 102 PRO A N 1
ATOM 793 C CA . PRO A 1 102 ? -20.163 -3.986 6.449 1.00 94.88 102 PRO A CA 1
ATOM 794 C C . PRO A 1 102 ? -19.437 -5.007 7.340 1.00 94.88 102 PRO A C 1
ATOM 796 O O . PRO A 1 102 ? -18.698 -4.637 8.250 1.00 94.88 102 PRO A O 1
ATOM 799 N N . ASP A 1 103 ? -19.657 -6.298 7.099 1.00 95.81 103 ASP A N 1
ATOM 800 C CA . ASP A 1 103 ? -19.049 -7.416 7.819 1.00 95.81 103 ASP A CA 1
ATOM 801 C C . ASP A 1 103 ? -17.777 -7.957 7.146 1.00 95.81 103 ASP A C 1
ATOM 803 O O . ASP A 1 103 ? -17.262 -8.983 7.588 1.00 95.81 103 ASP A O 1
ATOM 807 N N . PHE A 1 104 ? -17.246 -7.274 6.118 1.00 96.56 104 PHE A N 1
ATOM 808 C CA . PHE A 1 104 ? -16.016 -7.671 5.432 1.00 96.56 104 PHE A CA 1
ATOM 809 C C . PHE A 1 104 ? -14.876 -7.940 6.424 1.00 96.56 104 PHE A C 1
ATOM 811 O O . PHE A 1 104 ? -14.462 -7.066 7.191 1.00 96.56 104 PHE A O 1
ATOM 818 N N . GLU A 1 105 ? -14.341 -9.156 6.356 1.00 95.94 105 GLU A N 1
ATOM 819 C CA . GLU A 1 105 ? -13.184 -9.607 7.116 1.00 95.94 105 GLU A CA 1
ATOM 820 C C . GLU A 1 105 ? -12.031 -9.878 6.145 1.00 95.94 105 GLU A C 1
ATOM 822 O O . GLU A 1 105 ? -12.170 -10.620 5.172 1.00 95.94 105 GLU A O 1
ATOM 827 N N . GLY A 1 106 ? -10.882 -9.257 6.397 1.00 95.62 106 GLY A N 1
ATOM 828 C CA . GLY A 1 106 ? -9.720 -9.354 5.520 1.00 95.62 106 GLY A CA 1
ATOM 829 C C . GLY A 1 106 ? -8.931 -8.056 5.461 1.00 95.62 106 GLY A C 1
ATOM 830 O O . GLY A 1 106 ? -9.250 -7.083 6.145 1.00 95.62 106 GLY A O 1
ATOM 831 N N . TYR A 1 107 ? -7.880 -8.051 4.646 1.00 97.94 107 TYR A N 1
ATOM 832 C CA . TYR A 1 107 ? -7.099 -6.846 4.389 1.00 97.94 107 TYR A CA 1
ATOM 833 C C . TYR A 1 107 ? -7.810 -5.943 3.380 1.00 97.94 107 TYR A C 1
ATOM 835 O O . TYR A 1 107 ? -8.353 -6.421 2.386 1.00 97.94 107 TYR A O 1
ATOM 843 N N . LEU A 1 108 ? -7.775 -4.639 3.635 1.00 98.19 108 LEU A N 1
ATOM 844 C CA . LEU A 1 108 ? -8.271 -3.598 2.741 1.00 98.19 108 LEU A CA 1
ATOM 845 C C . LEU A 1 108 ? -7.191 -2.525 2.625 1.00 98.19 108 LEU A C 1
ATOM 847 O O . LEU A 1 108 ? -6.823 -1.928 3.637 1.00 98.19 108 LEU A O 1
ATOM 851 N N . LEU A 1 109 ? -6.707 -2.271 1.409 1.00 98.62 109 LEU A N 1
ATOM 852 C CA . LEU A 1 109 ? -5.829 -1.131 1.148 1.00 98.62 109 LEU A CA 1
ATOM 853 C C . LEU A 1 109 ? -6.648 0.161 1.228 1.00 98.62 109 LEU A C 1
ATOM 855 O O . LEU A 1 109 ? -7.765 0.228 0.704 1.00 98.62 109 LEU A O 1
ATOM 859 N N . VAL A 1 110 ? -6.117 1.188 1.884 1.00 98.38 110 VAL A N 1
ATOM 860 C CA . VAL A 1 110 ? -6.827 2.448 2.116 1.00 98.38 110 VAL A CA 1
ATOM 861 C C . VAL A 1 110 ? -5.975 3.614 1.646 1.00 98.38 110 VAL A C 1
ATOM 863 O O . VAL A 1 110 ? -4.932 3.899 2.233 1.00 98.38 110 VAL A O 1
ATOM 866 N N . PHE A 1 111 ? -6.537 4.335 0.672 1.00 97.75 111 PHE A N 1
ATOM 867 C CA . PHE A 1 111 ? -5.925 5.417 -0.097 1.00 97.75 111 PHE A CA 1
ATOM 868 C C . PHE A 1 111 ? -4.925 4.944 -1.160 1.00 97.75 111 PHE A C 1
ATOM 870 O O . PHE A 1 111 ? -4.182 3.988 -0.969 1.00 97.75 111 PHE A O 1
ATOM 877 N N . ASN A 1 112 ? -4.910 5.649 -2.288 1.00 96.88 112 ASN A N 1
ATOM 878 C CA . ASN A 1 112 ? -3.854 5.577 -3.290 1.00 96.88 112 ASN A CA 1
ATOM 879 C C . ASN A 1 112 ? -3.244 6.962 -3.457 1.00 96.88 112 ASN A C 1
ATOM 881 O O . ASN A 1 112 ? -3.968 7.906 -3.782 1.00 96.88 112 ASN A O 1
ATOM 885 N N . GLU A 1 113 ? -1.950 7.082 -3.197 1.00 95.44 113 GLU A N 1
ATOM 886 C CA . GLU A 1 113 ? -1.161 8.312 -3.276 1.00 95.44 113 GLU A CA 1
ATOM 887 C C . GLU A 1 113 ? -1.945 9.543 -2.809 1.00 95.44 113 GLU A C 1
ATOM 889 O O . GLU A 1 113 ? -2.186 10.465 -3.586 1.00 95.44 113 GLU A O 1
ATOM 894 N N . PRO A 1 114 ? -2.420 9.590 -1.548 1.00 95.94 114 PRO A N 1
ATOM 895 C CA . PRO A 1 114 ? -3.218 10.720 -1.073 1.00 95.94 114 PRO A CA 1
ATOM 896 C C . PRO A 1 114 ? -2.445 12.043 -1.126 1.00 95.94 114 PRO A C 1
ATOM 898 O O . PRO A 1 114 ? -3.051 13.105 -1.228 1.00 95.94 114 PRO A O 1
ATOM 901 N N . ASN A 1 115 ? -1.114 11.982 -1.117 1.00 93.94 115 ASN A N 1
ATOM 902 C CA . ASN A 1 115 ? -0.228 13.121 -1.317 1.00 93.94 115 ASN A CA 1
ATOM 903 C C . ASN A 1 115 ? -0.173 13.626 -2.775 1.00 93.94 115 ASN A C 1
ATOM 905 O O . ASN A 1 115 ? 0.374 14.704 -3.004 1.00 93.94 115 ASN A O 1
ATOM 909 N N . LEU A 1 116 ? -0.711 12.879 -3.745 1.00 90.19 116 LEU A N 1
ATOM 910 C CA . LEU A 1 116 ? -0.753 13.233 -5.165 1.00 90.19 116 LEU A CA 1
ATOM 911 C C . LEU A 1 116 ? -2.193 13.409 -5.646 1.00 90.19 116 LEU A C 1
ATOM 913 O O . LEU A 1 116 ? -3.107 12.697 -5.241 1.00 90.19 116 LEU A O 1
ATOM 917 N N . GLY A 1 117 ? -2.407 14.391 -6.518 1.00 87.69 117 GLY A N 1
ATOM 918 C CA . GLY A 1 117 ? -3.698 14.602 -7.168 1.00 87.69 117 GLY A CA 1
ATOM 919 C C . GLY A 1 117 ? -3.945 13.618 -8.312 1.00 87.69 117 GLY A C 1
ATOM 920 O O . GLY A 1 117 ? -3.053 12.888 -8.742 1.00 87.69 117 GLY A O 1
ATOM 921 N N . ALA A 1 118 ? -5.162 13.651 -8.851 1.00 82.12 118 ALA A N 1
ATOM 922 C CA . ALA A 1 118 ? -5.476 12.953 -10.092 1.00 82.12 118 ALA A CA 1
ATOM 923 C C . ALA A 1 118 ? -4.552 13.431 -11.240 1.00 82.12 118 ALA A C 1
ATOM 925 O O . ALA A 1 118 ? -4.223 14.620 -11.293 1.00 82.12 118 ALA A O 1
ATOM 926 N N . PRO A 1 119 ? -4.165 12.545 -12.176 1.00 84.69 119 PRO A N 1
ATOM 927 C CA . PRO A 1 119 ? -4.637 11.164 -12.313 1.00 84.69 119 PRO A CA 1
ATOM 928 C C . PRO A 1 119 ? -3.896 10.129 -11.450 1.00 84.69 119 PRO A C 1
ATOM 930 O O . PRO A 1 119 ? -4.368 9.004 -11.357 1.00 84.69 119 PRO A O 1
ATOM 933 N N . ASN A 1 120 ? -2.789 10.501 -10.806 1.00 82.81 120 ASN A N 1
ATOM 934 C CA . ASN A 1 120 ? -1.865 9.536 -10.197 1.00 82.81 120 ASN A CA 1
ATOM 935 C C . ASN A 1 120 ? -2.274 9.123 -8.773 1.00 82.81 120 ASN A C 1
ATOM 937 O O . ASN A 1 120 ? -2.050 7.992 -8.365 1.00 82.81 120 ASN A O 1
ATOM 941 N N . GLY A 1 121 ? -2.964 10.005 -8.046 1.00 91.69 121 GLY A N 1
ATOM 942 C CA . GLY A 1 121 ? -3.417 9.751 -6.680 1.00 91.69 121 GLY A CA 1
ATOM 943 C C . GLY A 1 121 ? -4.847 10.196 -6.401 1.00 91.69 121 GLY A C 1
ATOM 944 O O . GLY A 1 121 ? -5.579 10.660 -7.281 1.00 91.69 121 GLY A O 1
ATOM 945 N N . CYS A 1 122 ? -5.277 10.022 -5.152 1.00 95.00 122 CYS A N 1
ATOM 946 C CA . CYS A 1 122 ? -6.607 10.422 -4.688 1.00 95.00 122 CYS A CA 1
ATOM 947 C C . CYS A 1 122 ? -6.673 11.852 -4.120 1.00 95.00 122 CYS A C 1
ATOM 949 O O . CYS A 1 122 ? -7.777 12.360 -3.911 1.00 95.00 122 CYS A O 1
ATOM 951 N N . GLY A 1 123 ? -5.531 12.514 -3.906 1.00 94.81 123 GLY A N 1
ATOM 952 C CA . GLY A 1 123 ? -5.430 13.945 -3.606 1.00 94.81 123 GLY A CA 1
ATOM 953 C C . GLY A 1 123 ? -6.152 14.377 -2.333 1.00 94.81 123 GLY A C 1
ATOM 954 O O . GLY A 1 123 ? -7.044 15.226 -2.379 1.00 94.81 123 GLY A O 1
ATOM 955 N N . LEU A 1 124 ? -5.786 13.800 -1.190 1.00 96.56 124 LEU A N 1
ATOM 956 C CA . LEU A 1 124 ? -6.397 14.092 0.104 1.00 96.56 124 LEU A CA 1
ATOM 957 C C . LEU A 1 124 ? -5.443 14.877 0.997 1.00 96.56 124 LEU A C 1
ATOM 959 O O . LEU A 1 124 ? -4.268 14.547 1.130 1.00 96.56 124 LEU A O 1
ATOM 963 N N . SER A 1 125 ? -5.967 15.889 1.689 1.00 96.25 125 SER A N 1
ATOM 964 C CA . SER A 1 125 ? -5.223 16.479 2.797 1.00 96.25 125 SER A CA 1
ATOM 965 C C . SER A 1 125 ? -5.087 15.467 3.945 1.00 96.25 125 SER A C 1
ATOM 967 O O . SER A 1 125 ? -5.965 14.610 4.107 1.00 96.25 125 SER A O 1
ATOM 969 N N . PRO A 1 126 ? -4.051 15.595 4.789 1.00 96.56 126 PRO A N 1
ATOM 970 C CA . PRO A 1 126 ? -3.892 14.775 5.989 1.00 96.56 126 PRO A CA 1
ATOM 971 C C . PRO A 1 126 ? -5.155 14.720 6.865 1.00 96.56 126 PRO A C 1
ATOM 973 O O . PRO A 1 126 ? -5.624 13.641 7.228 1.00 96.56 126 PRO A O 1
ATOM 976 N N . ALA A 1 127 ? -5.777 15.876 7.121 1.00 97.31 127 ALA A N 1
ATOM 977 C CA . ALA A 1 127 ? -7.002 15.970 7.915 1.00 97.31 127 ALA A CA 1
ATOM 978 C C . ALA A 1 127 ? -8.181 15.223 7.271 1.00 97.31 127 ALA A C 1
ATOM 980 O O . ALA A 1 127 ? -8.934 14.526 7.953 1.00 97.31 127 ALA A O 1
ATOM 981 N N . GLU A 1 128 ? -8.356 15.334 5.950 1.00 97.88 128 GLU A N 1
ATOM 982 C CA . GLU A 1 128 ? -9.431 14.620 5.258 1.00 97.88 128 GLU A CA 1
ATOM 983 C C . GLU A 1 128 ? -9.195 13.107 5.244 1.00 97.88 128 GLU A C 1
ATOM 985 O O . GLU A 1 128 ? -10.130 12.345 5.501 1.00 97.88 128 GLU A O 1
ATOM 990 N N . ALA A 1 129 ? -7.958 12.666 5.010 1.00 97.69 129 ALA A N 1
ATOM 991 C CA . ALA A 1 129 ? -7.598 11.256 5.102 1.00 97.69 129 ALA A CA 1
ATOM 992 C C . ALA A 1 129 ? -7.883 10.702 6.510 1.00 97.69 129 ALA A C 1
ATOM 994 O O . ALA A 1 129 ? -8.470 9.628 6.636 1.00 97.69 129 ALA A O 1
ATOM 995 N N . ALA A 1 130 ? -7.580 11.454 7.577 1.00 97.81 130 ALA A N 1
ATOM 996 C CA . ALA A 1 130 ? -7.802 10.997 8.954 1.00 97.81 130 ALA A CA 1
ATOM 997 C C . ALA A 1 130 ? -9.296 10.824 9.256 1.00 97.81 130 ALA A C 1
ATOM 999 O O . ALA A 1 130 ? -9.711 9.812 9.828 1.00 97.81 130 ALA A O 1
ATOM 1000 N N . ARG A 1 131 ? -10.132 11.757 8.779 1.00 97.81 131 ARG A N 1
ATOM 1001 C CA . ARG A 1 131 ? -11.595 11.638 8.875 1.00 97.81 131 ARG A CA 1
ATOM 1002 C C . ARG A 1 131 ? -12.131 10.424 8.122 1.00 97.81 131 ARG A C 1
ATOM 1004 O O . ARG A 1 131 ? -12.996 9.721 8.647 1.00 97.81 131 ARG A O 1
ATOM 1011 N N . ARG A 1 132 ? -11.641 10.170 6.903 1.00 97.88 132 ARG A N 1
ATOM 1012 C CA . ARG A 1 132 ? -12.068 9.012 6.100 1.00 97.88 132 ARG A CA 1
ATOM 1013 C C . ARG A 1 132 ? -11.629 7.694 6.725 1.00 97.88 132 ARG A C 1
ATOM 1015 O O . ARG A 1 132 ? -12.441 6.781 6.805 1.00 97.88 132 ARG A O 1
ATOM 1022 N N . TYR A 1 133 ? -10.411 7.622 7.256 1.00 97.75 133 TYR A N 1
ATOM 1023 C CA . TYR A 1 133 ? -9.950 6.466 8.023 1.00 97.75 133 TYR A CA 1
ATOM 1024 C C . TYR A 1 133 ? -10.850 6.190 9.235 1.00 97.75 133 TYR A C 1
ATOM 1026 O O . TYR A 1 133 ? -11.310 5.063 9.418 1.00 97.75 133 TYR A O 1
ATOM 1034 N N . ALA A 1 134 ? -11.150 7.214 10.042 1.00 97.25 134 AL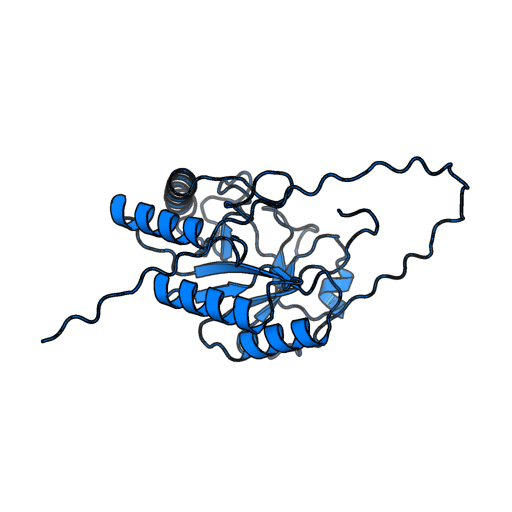A A N 1
ATOM 1035 C CA . ALA A 1 134 ? -11.998 7.055 11.222 1.00 97.25 134 ALA A CA 1
ATOM 1036 C C . ALA A 1 134 ? -13.397 6.537 10.856 1.00 97.25 134 ALA A C 1
ATOM 1038 O O . ALA A 1 134 ? -13.926 5.654 11.530 1.00 97.25 134 ALA A O 1
ATOM 1039 N N . ARG A 1 135 ? -13.971 7.042 9.756 1.00 97.25 135 ARG A N 1
ATOM 1040 C CA . ARG A 1 135 ? -15.244 6.553 9.217 1.00 97.25 135 ARG A CA 1
ATOM 1041 C C . ARG A 1 135 ? -15.143 5.100 8.752 1.00 97.25 135 ARG A C 1
ATOM 1043 O O . ARG A 1 135 ? -15.974 4.292 9.147 1.00 97.25 135 ARG A O 1
ATOM 1050 N N . LEU A 1 136 ? -14.109 4.747 7.992 1.00 96.94 136 LEU A N 1
ATOM 1051 C CA . LEU A 1 136 ? -13.886 3.373 7.532 1.00 96.94 136 LEU A CA 1
ATOM 1052 C C . LEU A 1 136 ? -13.766 2.377 8.687 1.00 96.94 136 LEU A C 1
ATOM 1054 O O . LEU A 1 136 ? -14.332 1.294 8.612 1.00 96.94 136 LEU A O 1
ATOM 1058 N N . ARG A 1 137 ? -13.082 2.742 9.779 1.00 96.44 137 ARG A N 1
ATOM 1059 C CA . ARG A 1 137 ? -12.999 1.894 10.983 1.00 96.44 137 ARG A CA 1
ATOM 1060 C C . ARG A 1 137 ? -14.362 1.632 11.627 1.00 96.44 137 ARG A C 1
ATOM 1062 O O . ARG A 1 137 ? -14.520 0.601 12.272 1.00 96.44 137 ARG A O 1
ATOM 1069 N N . GLN A 1 138 ? -15.318 2.548 11.480 1.00 96.00 138 GLN A N 1
ATOM 1070 C CA . GLN A 1 138 ? -16.691 2.372 11.963 1.00 96.00 138 GLN A CA 1
ATOM 1071 C C . GLN A 1 138 ? -17.540 1.554 10.984 1.00 96.00 138 GLN A C 1
ATOM 1073 O O . GLN A 1 138 ? -18.323 0.716 11.419 1.00 96.00 138 GLN A O 1
ATOM 1078 N N . GLU A 1 139 ? -17.388 1.799 9.680 1.00 96.75 139 GLU A N 1
ATOM 1079 C CA . GLU A 1 139 ? -18.136 1.109 8.621 1.00 96.75 139 GLU A CA 1
ATOM 1080 C C . GLU A 1 139 ? -17.705 -0.356 8.454 1.00 96.75 139 GLU A C 1
ATOM 1082 O O . GLU A 1 139 ? -18.548 -1.200 8.166 1.00 96.75 139 GLU A O 1
ATOM 1087 N N . LEU A 1 140 ? -16.416 -0.652 8.660 1.00 97.38 140 LEU A N 1
ATOM 1088 C CA . LEU A 1 140 ? -15.797 -1.969 8.484 1.00 97.38 140 LEU A CA 1
ATOM 1089 C C . LEU A 1 140 ? -14.987 -2.377 9.733 1.00 97.38 140 LEU A C 1
ATOM 1091 O O . LEU A 1 140 ? -13.752 -2.431 9.690 1.00 97.38 140 LEU A O 1
ATOM 1095 N N . PRO A 1 141 ? -15.642 -2.667 10.872 1.00 96.44 141 PRO A N 1
ATOM 1096 C CA . PRO A 1 141 ? -14.950 -2.926 12.138 1.00 96.44 141 PRO A CA 1
ATOM 1097 C C . PRO A 1 141 ? -14.051 -4.175 12.104 1.00 96.44 141 PRO A C 1
ATOM 1099 O O . PRO A 1 141 ? -13.035 -4.212 12.802 1.00 96.44 141 PRO A O 1
ATOM 1102 N N . ASN A 1 142 ? -14.397 -5.161 11.268 1.00 96.75 142 ASN A N 1
ATOM 1103 C CA . ASN A 1 142 ? -13.678 -6.433 11.127 1.00 96.75 142 ASN A CA 1
ATOM 1104 C C . ASN A 1 142 ? -12.551 -6.383 10.080 1.00 96.75 142 ASN A C 1
ATOM 1106 O O . ASN A 1 142 ? -11.743 -7.310 9.994 1.00 96.75 142 ASN A O 1
ATOM 1110 N N . ALA A 1 143 ? -12.468 -5.311 9.289 1.00 97.62 143 ALA A N 1
ATOM 1111 C CA . ALA A 1 143 ? -11.437 -5.174 8.273 1.00 97.62 143 ALA A CA 1
ATOM 1112 C C . ALA A 1 143 ? -10.085 -4.807 8.901 1.00 97.62 143 ALA A C 1
ATOM 1114 O O . ALA A 1 143 ? -9.981 -3.925 9.764 1.00 97.62 143 ALA A O 1
ATOM 1115 N N . LYS A 1 144 ? -9.021 -5.432 8.396 1.00 97.81 144 LYS A N 1
ATOM 1116 C CA . LYS A 1 144 ? -7.634 -5.029 8.632 1.00 97.81 144 LYS A CA 1
ATOM 1117 C C . LYS A 1 144 ? -7.280 -3.929 7.636 1.00 97.81 144 LYS A C 1
ATOM 1119 O O . LYS A 1 144 ? -6.926 -4.203 6.490 1.00 97.81 144 LYS A O 1
ATOM 1124 N N . LEU A 1 145 ? -7.427 -2.679 8.065 1.00 98.25 145 LEU A N 1
ATOM 1125 C CA . LEU A 1 145 ? -7.110 -1.528 7.223 1.00 98.25 145 LEU A CA 1
ATOM 1126 C C . LEU A 1 145 ? -5.591 -1.393 7.096 1.00 98.25 145 LEU A C 1
ATOM 1128 O O . LEU A 1 145 ? -4.910 -1.140 8.089 1.00 98.25 145 LEU A O 1
ATOM 1132 N N . VAL A 1 146 ? -5.086 -1.551 5.877 1.00 98.56 146 VAL A N 1
ATOM 1133 C CA . VAL A 1 146 ? -3.704 -1.253 5.504 1.00 98.56 146 VAL A CA 1
ATOM 1134 C C . VAL A 1 146 ? -3.719 0.165 4.960 1.00 98.56 146 VAL A C 1
ATOM 1136 O O . VAL A 1 146 ? -4.236 0.404 3.874 1.00 98.56 146 VAL A O 1
ATOM 1139 N N . VAL A 1 147 ? -3.244 1.124 5.748 1.00 97.94 147 VAL A N 1
ATOM 1140 C CA . VAL A 1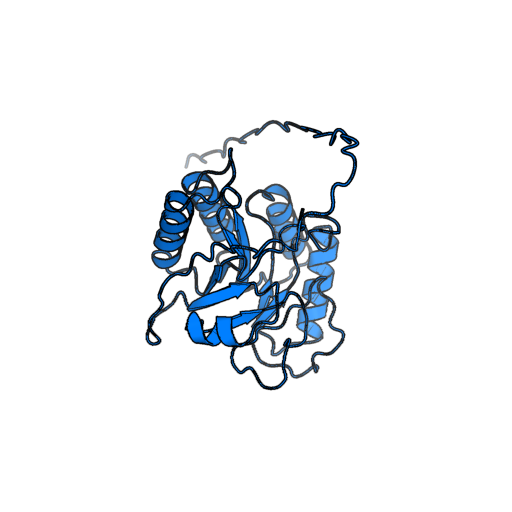 147 ? -3.485 2.550 5.495 1.00 97.94 147 VAL A CA 1
ATOM 1141 C C . VAL A 1 147 ? -2.257 3.215 4.903 1.00 97.94 147 VAL A C 1
ATOM 1143 O O . VAL A 1 147 ? -1.148 3.019 5.390 1.00 97.94 147 VAL A O 1
ATOM 1146 N N . GLY A 1 148 ? -2.445 4.050 3.889 1.00 92.69 148 GLY A N 1
ATOM 1147 C CA . GLY A 1 148 ? -1.383 4.922 3.420 1.00 92.69 148 GLY A CA 1
ATOM 1148 C C . GLY A 1 148 ? -1.407 5.127 1.926 1.00 92.69 148 GLY A C 1
ATOM 1149 O O . GLY A 1 148 ? -2.065 6.040 1.443 1.00 92.69 148 GLY A O 1
ATOM 1150 N N . GLY A 1 149 ? -0.595 4.347 1.223 1.00 92.44 149 GLY A N 1
ATOM 1151 C CA . GLY A 1 149 ? -0.449 4.422 -0.222 1.00 92.44 149 GLY A CA 1
ATOM 1152 C C . GLY A 1 149 ? 0.279 5.669 -0.688 1.00 92.44 149 GLY A C 1
ATOM 1153 O O . GLY A 1 149 ? 0.168 6.009 -1.852 1.00 92.44 149 GLY A O 1
ATOM 1154 N N . TRP A 1 150 ? 0.987 6.385 0.188 1.00 92.88 150 TRP A N 1
ATOM 1155 C CA . TRP A 1 150 ? 1.795 7.526 -0.237 1.00 92.88 150 TRP A CA 1
ATOM 1156 C C . TRP A 1 150 ? 3.077 7.057 -0.927 1.00 92.88 150 TRP A C 1
ATOM 1158 O O . TRP A 1 150 ? 3.598 5.977 -0.638 1.00 92.88 150 TRP A O 1
ATOM 1168 N N . SER A 1 151 ? 3.621 7.900 -1.798 1.00 87.38 151 SER A N 1
ATOM 1169 C CA . SER A 1 151 ? 4.941 7.659 -2.380 1.00 87.38 151 SER A CA 1
ATOM 1170 C C . SER A 1 151 ? 6.062 8.050 -1.415 1.00 87.38 151 SER A C 1
ATOM 1172 O O . SER A 1 151 ? 5.917 9.000 -0.645 1.00 87.38 151 SER A O 1
ATOM 1174 N N . VAL A 1 152 ? 7.199 7.348 -1.446 1.00 81.25 152 VAL A N 1
ATOM 1175 C CA . VAL A 1 152 ? 8.345 7.549 -0.530 1.00 81.25 152 VAL A CA 1
ATOM 1176 C C . VAL A 1 152 ? 8.923 8.968 -0.502 1.00 81.25 152 VAL A C 1
ATOM 1178 O O . VAL A 1 152 ? 9.688 9.289 0.400 1.00 81.25 152 VAL A O 1
ATOM 1181 N N . PHE A 1 153 ? 8.563 9.834 -1.449 1.00 76.31 153 PHE A N 1
ATOM 1182 C CA . PHE A 1 153 ? 8.955 11.245 -1.455 1.00 76.31 153 PHE A CA 1
ATOM 1183 C C . PHE A 1 153 ? 7.950 12.187 -0.759 1.00 76.31 153 PHE A C 1
ATOM 1185 O O . PHE A 1 153 ? 8.138 13.401 -0.748 1.00 76.31 153 PHE A O 1
ATOM 1192 N N . ALA A 1 154 ? 6.893 11.659 -0.141 1.00 69.44 154 ALA A N 1
ATOM 1193 C CA . ALA A 1 154 ? 5.822 12.427 0.498 1.00 69.44 154 ALA A CA 1
ATOM 1194 C C . ALA A 1 154 ? 6.075 12.755 1.986 1.00 69.44 154 ALA A C 1
ATOM 1196 O O . ALA A 1 154 ? 5.142 12.710 2.792 1.00 69.44 154 ALA A O 1
ATOM 1197 N N . SER A 1 155 ? 7.322 13.050 2.379 1.00 67.75 155 SER A N 1
ATOM 1198 C CA . SER A 1 155 ? 7.749 13.080 3.794 1.00 67.75 155 SER A CA 1
ATOM 1199 C C . SER A 1 155 ? 6.897 13.960 4.707 1.00 67.75 155 SER A C 1
ATOM 1201 O O . SER A 1 155 ? 6.630 13.577 5.846 1.00 67.75 155 SER A O 1
ATOM 1203 N N . ASP A 1 156 ? 6.440 15.106 4.213 1.00 87.75 156 ASP A N 1
ATOM 1204 C CA . ASP A 1 156 ? 5.695 16.061 5.033 1.00 87.75 156 ASP A CA 1
ATOM 1205 C C . ASP A 1 156 ? 4.248 15.603 5.241 1.00 87.75 156 ASP A C 1
ATOM 1207 O O . ASP A 1 156 ? 3.689 15.741 6.330 1.00 87.75 156 ASP A O 1
ATOM 1211 N N . TRP A 1 157 ? 3.658 14.967 4.225 1.00 93.50 157 TRP A N 1
ATOM 1212 C CA . TRP A 1 157 ? 2.267 14.531 4.266 1.00 93.50 157 TRP A CA 1
ATOM 1213 C C . TRP A 1 157 ? 2.034 13.492 5.366 1.00 93.50 157 TRP A C 1
ATOM 1215 O O . TRP A 1 157 ? 1.070 13.605 6.122 1.00 93.50 157 TRP A O 1
ATOM 1225 N N . ILE A 1 158 ? 2.927 12.505 5.502 1.00 92.88 158 ILE A N 1
ATOM 1226 C CA . ILE A 1 158 ? 2.787 11.458 6.526 1.00 92.88 158 ILE A CA 1
ATOM 1227 C C . ILE A 1 158 ? 2.982 12.007 7.942 1.00 92.88 158 ILE A C 1
ATOM 1229 O O . ILE A 1 158 ? 2.246 11.630 8.855 1.00 92.88 158 ILE A O 1
ATOM 1233 N N . GLY A 1 159 ? 3.926 12.933 8.131 1.00 93.56 159 GLY A N 1
ATOM 1234 C CA . GLY A 1 159 ? 4.112 13.605 9.416 1.00 93.56 159 GLY A CA 1
ATOM 1235 C C . GLY A 1 159 ? 2.844 14.342 9.842 1.00 93.56 159 GLY A C 1
ATOM 1236 O O . GLY A 1 159 ? 2.380 14.188 10.972 1.00 93.56 159 GLY A O 1
ATOM 1237 N N . ASP A 1 160 ? 2.236 15.081 8.919 1.00 95.69 160 ASP A N 1
ATOM 1238 C CA . ASP A 1 160 ? 0.980 15.795 9.145 1.00 95.69 160 ASP A CA 1
ATOM 1239 C C . ASP A 1 160 ? -0.177 14.838 9.403 1.00 95.69 160 ASP A C 1
ATOM 1241 O O . ASP A 1 160 ? -0.961 15.052 10.324 1.00 95.69 160 ASP A O 1
ATOM 1245 N N . PHE A 1 161 ? -0.243 13.739 8.659 1.00 96.12 161 PHE A N 1
ATOM 1246 C CA . PHE A 1 161 ? -1.285 12.736 8.818 1.00 96.12 161 PHE A CA 1
ATOM 1247 C C . PHE A 1 161 ? -1.246 12.107 10.206 1.00 96.12 161 PHE A C 1
ATOM 1249 O O . PHE A 1 161 ? -2.270 12.081 10.880 1.00 96.12 161 PHE A O 1
ATOM 1256 N N . ILE A 1 162 ? -0.069 11.715 10.698 1.00 95.44 162 ILE A N 1
ATOM 1257 C CA . ILE A 1 162 ? 0.109 11.197 12.065 1.00 95.44 162 ILE A CA 1
ATOM 1258 C C . ILE A 1 162 ? -0.295 12.239 13.119 1.00 95.44 162 ILE A C 1
ATOM 1260 O O . ILE A 1 162 ? -0.907 11.888 14.133 1.00 95.44 162 ILE A O 1
ATOM 1264 N N . ARG A 1 163 ? -0.013 13.531 12.891 1.00 96.50 163 ARG A N 1
ATOM 1265 C CA . ARG A 1 163 ? -0.458 14.599 13.804 1.00 96.50 163 ARG A CA 1
ATOM 1266 C C . ARG A 1 163 ? -1.981 14.663 13.918 1.00 96.50 163 ARG A C 1
ATOM 1268 O O . ARG A 1 163 ? -2.474 14.886 15.022 1.00 96.50 163 ARG A O 1
ATOM 1275 N N . GLU A 1 164 ? -2.716 14.408 12.838 1.00 97.38 164 GLU A N 1
ATOM 1276 C CA . GLU A 1 164 ? -4.186 14.367 12.861 1.00 97.38 164 GLU A CA 1
ATOM 1277 C C . GLU A 1 164 ? -4.730 13.223 13.730 1.00 97.38 164 GLU A C 1
ATOM 1279 O O . GLU A 1 164 ? -5.728 13.410 14.434 1.00 97.38 164 GLU A O 1
ATOM 1284 N N . PHE A 1 165 ? -4.054 12.066 13.769 1.00 94.19 165 PHE A N 1
ATOM 1285 C CA . PHE A 1 165 ? -4.416 10.976 14.687 1.00 94.19 165 PHE A CA 1
ATOM 1286 C C . PHE A 1 165 ? -4.246 11.390 16.142 1.00 94.19 165 PHE A C 1
ATOM 1288 O O . PHE A 1 165 ? -5.169 11.229 16.941 1.00 94.19 165 PHE A O 1
ATOM 1295 N N . HIS A 1 166 ? -3.092 11.969 16.480 1.00 93.62 166 HIS A N 1
ATOM 1296 C CA . HIS A 1 166 ? -2.818 12.430 17.839 1.00 93.62 166 HIS A CA 1
ATOM 1297 C C . HIS A 1 166 ? -3.788 13.537 18.269 1.00 93.62 166 HIS A C 1
ATOM 1299 O O . HIS A 1 166 ? -4.327 13.484 19.373 1.00 93.62 166 HIS A O 1
ATOM 1305 N N . GLY A 1 167 ? -4.055 14.510 17.391 1.00 94.12 167 GLY A N 1
ATOM 1306 C CA . GLY A 1 167 ? -4.987 15.608 17.658 1.00 94.12 167 GLY A CA 1
ATOM 1307 C C . GLY A 1 167 ? -6.439 15.151 17.824 1.00 94.12 167 GLY A C 1
ATOM 1308 O O . GLY A 1 167 ? -7.183 15.751 18.598 1.00 94.12 167 GLY A O 1
ATOM 1309 N N . SER A 1 168 ? -6.825 14.064 17.152 1.00 92.56 168 SER A N 1
ATOM 1310 C CA . SER A 1 168 ? -8.179 13.495 17.200 1.00 92.56 168 SER A CA 1
ATOM 1311 C C . SER A 1 168 ? -8.325 12.316 18.172 1.00 92.56 168 SER A C 1
ATOM 1313 O O . SER A 1 168 ? -9.393 11.706 18.221 1.00 92.56 168 SER A O 1
ATOM 1315 N N . ASN A 1 169 ? -7.273 11.973 18.928 1.00 92.44 169 ASN A N 1
ATOM 1316 C CA . ASN A 1 169 ? -7.209 10.789 19.795 1.00 92.44 169 ASN A CA 1
ATOM 1317 C C . ASN A 1 169 ? -7.618 9.484 19.073 1.00 92.44 169 ASN A C 1
ATOM 1319 O O . ASN A 1 169 ? -8.283 8.614 19.641 1.00 92.44 169 ASN A O 1
ATOM 1323 N N . LEU A 1 170 ? -7.254 9.365 17.793 1.00 91.19 170 LEU A N 1
ATOM 1324 C CA . LEU A 1 170 ? -7.464 8.157 17.003 1.00 91.19 170 LEU A CA 1
ATOM 1325 C C . LEU A 1 170 ? -6.271 7.212 17.198 1.00 91.19 170 LEU A C 1
ATOM 1327 O O . LEU A 1 170 ? -5.127 7.673 17.182 1.00 91.19 170 LEU A O 1
ATOM 1331 N N . PRO A 1 171 ? -6.496 5.895 17.333 1.00 92.56 171 PRO A N 1
ATOM 1332 C CA . PRO A 1 171 ? -5.398 4.943 17.327 1.00 92.56 171 PRO A CA 1
ATOM 1333 C C . PRO A 1 171 ? -4.728 4.938 15.951 1.00 92.56 171 PRO A C 1
ATOM 1335 O O . PRO A 1 171 ? -5.409 4.962 14.918 1.00 92.56 171 PRO A O 1
ATOM 1338 N N . LEU A 1 172 ? -3.397 4.868 15.951 1.00 95.50 172 LEU A N 1
ATOM 1339 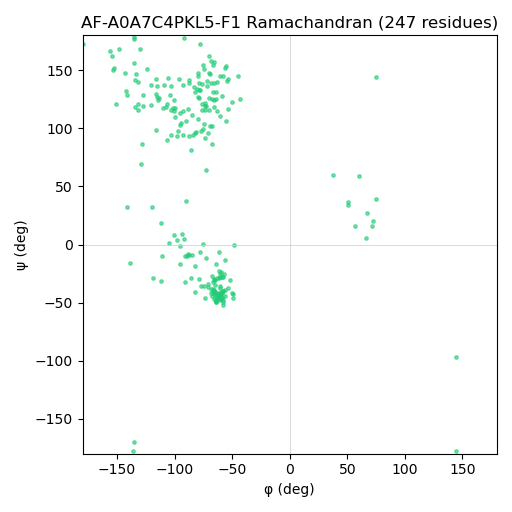C CA . LEU A 1 172 ? -2.640 4.654 14.724 1.00 95.50 172 LEU A CA 1
ATOM 1340 C C . LEU A 1 172 ? -3.033 3.307 14.083 1.00 95.50 172 LEU A C 1
ATOM 1342 O O . LEU A 1 172 ? -3.311 2.345 14.806 1.00 95.50 172 LEU A O 1
ATOM 1346 N N . PRO A 1 173 ? -3.057 3.227 12.742 1.00 96.31 173 PRO A N 1
ATOM 1347 C CA . PRO A 1 173 ? -3.181 1.971 12.018 1.00 96.31 173 PRO A CA 1
ATOM 1348 C C . PRO A 1 173 ? -2.112 0.952 12.434 1.00 96.31 173 PRO A C 1
ATOM 1350 O O . PRO A 1 173 ? -0.945 1.294 12.626 1.00 96.31 173 PRO A O 1
ATOM 1353 N N . GLU A 1 174 ? -2.507 -0.317 12.525 1.00 97.12 174 GLU A N 1
ATOM 1354 C CA . GLU A 1 174 ? -1.579 -1.439 12.734 1.00 97.12 174 GLU A CA 1
ATOM 1355 C C . GLU A 1 174 ? -0.793 -1.760 11.454 1.00 97.12 174 GLU A C 1
ATOM 1357 O O . GLU A 1 174 ? 0.391 -2.095 11.518 1.00 97.12 174 GLU A O 1
ATOM 1362 N N . TYR A 1 175 ? -1.447 -1.621 10.296 1.00 98.44 175 TYR A N 1
ATOM 1363 C CA . TYR A 1 175 ? -0.882 -1.905 8.982 1.00 98.44 175 TYR A CA 1
ATOM 1364 C C . TYR A 1 175 ? -0.793 -0.630 8.150 1.00 98.44 175 TYR A C 1
ATOM 1366 O O . TYR A 1 175 ? -1.747 0.149 8.066 1.00 98.44 175 TYR A O 1
ATOM 1374 N N . TRP A 1 176 ? 0.341 -0.467 7.484 1.00 98.12 176 TRP A N 1
ATOM 1375 C CA . TRP A 1 176 ? 0.646 0.656 6.614 1.00 98.12 176 TRP A CA 1
ATOM 1376 C C . TRP A 1 176 ? 1.020 0.158 5.227 1.00 98.12 176 TRP A C 1
ATOM 1378 O O . TRP A 1 176 ? 1.566 -0.937 5.091 1.00 98.12 176 TRP A O 1
ATOM 1388 N N . HIS A 1 177 ? 0.769 0.958 4.195 1.00 97.88 177 HIS A N 1
ATOM 1389 C CA . HIS A 1 177 ? 1.365 0.701 2.888 1.00 97.88 177 HIS A CA 1
ATOM 1390 C C . HIS A 1 177 ? 1.929 1.949 2.231 1.00 97.88 177 HIS A C 1
ATOM 1392 O O . HIS A 1 177 ? 1.528 3.066 2.548 1.00 97.88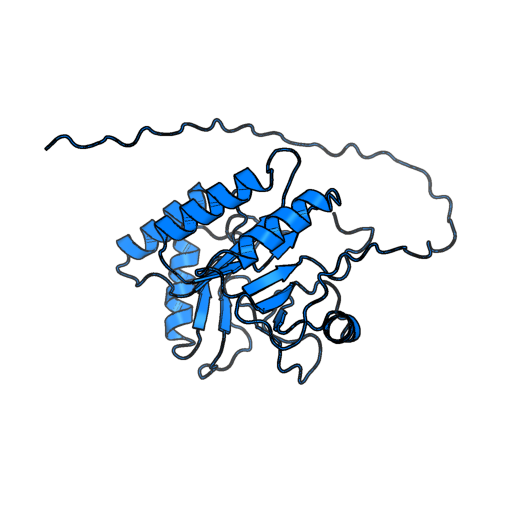 177 HIS A O 1
ATOM 1398 N N . VAL A 1 178 ? 2.888 1.740 1.334 1.00 96.88 178 VAL A N 1
ATOM 1399 C CA . VAL A 1 178 ? 3.724 2.790 0.745 1.00 96.88 178 VAL A CA 1
ATOM 1400 C C . VAL A 1 178 ? 4.214 2.370 -0.638 1.00 96.88 178 VAL A C 1
ATOM 1402 O O . VAL A 1 178 ? 4.387 1.176 -0.906 1.00 96.88 178 VAL A O 1
ATOM 1405 N N . HIS A 1 179 ? 4.430 3.354 -1.509 1.00 95.62 179 HIS A N 1
ATOM 1406 C CA . HIS A 1 179 ? 4.955 3.167 -2.860 1.00 95.62 179 HIS A CA 1
ATOM 1407 C C . HIS A 1 179 ? 6.424 3.583 -2.910 1.00 95.62 179 HIS A C 1
ATOM 1409 O O . HIS A 1 179 ? 6.777 4.676 -2.472 1.00 95.62 179 HIS A O 1
ATOM 1415 N N . ALA A 1 180 ? 7.289 2.716 -3.427 1.00 94.25 180 ALA A N 1
ATOM 1416 C CA . ALA A 1 180 ? 8.737 2.881 -3.403 1.00 94.25 180 ALA A CA 1
ATOM 1417 C C . ALA A 1 180 ? 9.340 2.714 -4.803 1.00 94.25 180 ALA A C 1
ATOM 1419 O O . ALA A 1 180 ? 9.799 1.636 -5.180 1.00 94.25 180 ALA A O 1
ATOM 1420 N N . TYR A 1 181 ? 9.372 3.802 -5.566 1.00 90.56 181 TYR A N 1
ATOM 1421 C CA . TYR A 1 181 ? 10.047 3.850 -6.860 1.00 90.56 181 TYR A CA 1
ATOM 1422 C C . TYR A 1 181 ? 11.454 4.424 -6.729 1.00 90.56 181 TYR A C 1
ATOM 1424 O O . TYR A 1 181 ? 11.689 5.357 -5.961 1.00 90.56 181 TYR A O 1
ATOM 1432 N N . THR A 1 182 ? 12.394 3.872 -7.493 1.00 88.00 182 THR A N 1
ATOM 1433 C CA . THR A 1 182 ? 13.701 4.509 -7.692 1.00 88.00 182 THR A CA 1
ATOM 1434 C C . THR A 1 182 ? 13.629 5.480 -8.856 1.00 88.00 182 THR A C 1
ATOM 1436 O O . THR A 1 182 ? 13.041 5.160 -9.883 1.00 88.00 182 THR A O 1
ATOM 1439 N N . GLU A 1 183 ? 14.297 6.615 -8.746 1.00 82.75 183 GLU A N 1
ATOM 1440 C CA . GLU A 1 183 ? 14.373 7.640 -9.788 1.00 82.75 183 GLU A CA 1
ATOM 1441 C C . GLU A 1 183 ? 15.818 8.128 -9.921 1.00 82.75 183 GLU A C 1
ATOM 1443 O O . GLU A 1 183 ? 16.680 7.756 -9.126 1.00 82.75 183 GLU A O 1
ATOM 1448 N N . ALA A 1 184 ? 16.090 9.022 -10.876 1.00 81.75 184 ALA A N 1
ATOM 1449 C CA . ALA A 1 184 ? 17.426 9.595 -11.070 1.00 81.75 184 ALA A CA 1
ATOM 1450 C C . ALA A 1 184 ? 18.039 10.184 -9.780 1.00 81.75 184 ALA A C 1
ATOM 1452 O O . ALA A 1 184 ? 19.256 10.175 -9.611 1.00 81.75 184 ALA A O 1
ATOM 1453 N N . TRP A 1 185 ? 17.201 10.683 -8.867 1.00 79.50 185 TRP A N 1
ATOM 1454 C CA . TRP A 1 185 ? 17.606 11.259 -7.583 1.00 79.50 185 TRP A CA 1
ATOM 1455 C C . TRP A 1 185 ? 17.199 10.403 -6.368 1.00 79.50 185 TRP A C 1
ATOM 1457 O O . TRP A 1 185 ? 17.681 10.654 -5.262 1.00 79.50 185 TRP A O 1
ATOM 1467 N N . ILE A 1 186 ? 16.370 9.369 -6.560 1.00 83.81 186 ILE A N 1
ATOM 1468 C CA . ILE A 1 186 ? 15.987 8.407 -5.518 1.00 83.81 186 ILE A CA 1
ATOM 1469 C C . ILE A 1 186 ? 16.713 7.094 -5.794 1.00 83.81 186 ILE A C 1
ATOM 1471 O O . ILE A 1 186 ? 16.206 6.208 -6.482 1.00 83.81 186 ILE A O 1
ATOM 1475 N N . THR A 1 187 ? 17.908 6.958 -5.227 1.00 92.31 187 THR A N 1
ATOM 1476 C CA . THR A 1 187 ? 18.619 5.675 -5.235 1.00 92.31 187 THR A 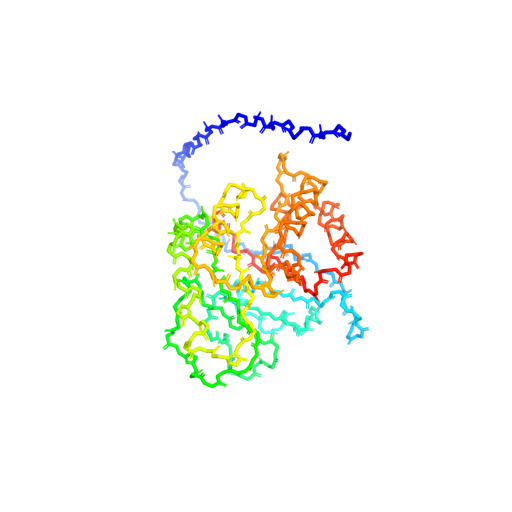CA 1
ATOM 1477 C C . THR A 1 187 ? 17.916 4.675 -4.311 1.00 92.31 187 THR A C 1
ATOM 1479 O O . THR A 1 187 ? 17.192 5.093 -3.397 1.00 92.31 187 THR A O 1
ATOM 1482 N N . PRO A 1 188 ? 18.177 3.361 -4.448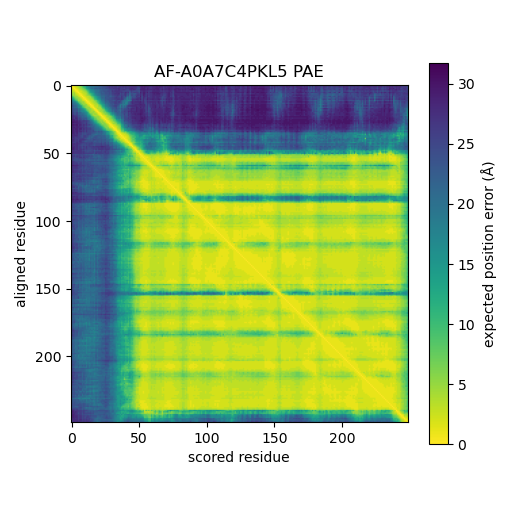 1.00 93.69 188 PRO A N 1
ATOM 1483 C CA . PRO A 1 188 ? 17.675 2.372 -3.501 1.00 93.69 188 PRO A CA 1
ATOM 1484 C C . PRO A 1 188 ? 17.951 2.756 -2.048 1.00 93.69 188 PRO A C 1
ATOM 1486 O O . PRO A 1 188 ? 17.070 2.684 -1.198 1.00 93.69 188 PRO A O 1
ATOM 1489 N N . ARG A 1 189 ? 19.157 3.259 -1.764 1.00 95.00 189 ARG A N 1
ATOM 1490 C CA . ARG A 1 189 ? 19.536 3.656 -0.410 1.00 95.00 189 ARG A CA 1
ATOM 1491 C C . ARG A 1 189 ? 18.655 4.779 0.142 1.00 95.00 189 ARG A C 1
ATOM 1493 O O . ARG A 1 189 ? 18.243 4.711 1.295 1.00 95.00 189 ARG A O 1
ATOM 1500 N N . VAL A 1 190 ? 18.342 5.782 -0.677 1.00 93.19 190 VAL A N 1
ATOM 1501 C CA . VAL A 1 190 ? 17.477 6.900 -0.274 1.00 93.19 190 VAL A CA 1
ATOM 1502 C C . VAL A 1 190 ? 16.064 6.404 0.040 1.00 93.19 190 VAL A C 1
ATOM 1504 O O . VAL A 1 190 ? 15.515 6.749 1.085 1.00 93.19 190 VAL A O 1
ATOM 1507 N N . ALA A 1 191 ? 15.494 5.539 -0.805 1.00 93.25 191 ALA A N 1
ATOM 1508 C CA . ALA A 1 191 ? 14.184 4.943 -0.545 1.00 93.25 191 ALA A CA 1
ATOM 1509 C C . ALA A 1 191 ? 14.173 4.115 0.758 1.00 93.25 191 ALA A C 1
ATOM 1511 O O . ALA A 1 191 ? 13.249 4.233 1.560 1.00 93.25 191 ALA A O 1
ATOM 1512 N N . GLN A 1 192 ? 15.223 3.328 1.011 1.00 94.75 192 GLN A N 1
ATOM 1513 C CA . GLN A 1 192 ? 15.385 2.545 2.245 1.00 94.75 192 GLN A CA 1
ATOM 1514 C C . GLN A 1 192 ? 15.448 3.434 3.495 1.00 94.75 192 GLN A C 1
ATOM 1516 O O . GLN A 1 192 ? 14.807 3.130 4.506 1.00 94.75 192 GLN A O 1
ATOM 1521 N N . ASP A 1 193 ? 16.188 4.544 3.432 1.00 94.50 193 ASP A N 1
ATOM 1522 C CA . ASP A 1 193 ? 16.314 5.490 4.543 1.00 94.50 193 ASP A CA 1
ATOM 1523 C C . ASP A 1 193 ? 14.961 6.179 4.847 1.00 94.50 193 ASP A C 1
ATOM 1525 O O . ASP A 1 193 ? 14.586 6.319 6.019 1.00 94.50 193 ASP A O 1
ATOM 1529 N N . PHE A 1 194 ? 14.177 6.537 3.818 1.00 93.38 194 PHE A N 1
ATOM 1530 C CA . PHE A 1 194 ? 12.820 7.075 3.997 1.00 93.38 194 PHE A CA 1
ATOM 1531 C C . PHE A 1 194 ? 11.870 6.056 4.624 1.00 93.38 194 PHE A C 1
ATOM 1533 O O . PHE A 1 194 ? 11.229 6.354 5.632 1.00 93.38 194 PHE A O 1
ATOM 1540 N N . LEU A 1 195 ? 11.825 4.838 4.086 1.00 94.88 195 LEU A N 1
ATOM 1541 C CA . LEU A 1 195 ? 10.970 3.769 4.603 1.00 94.88 195 LEU A CA 1
ATOM 1542 C C . LEU A 1 195 ? 11.300 3.421 6.058 1.00 94.88 195 LEU A C 1
ATOM 1544 O O . LEU A 1 195 ? 10.397 3.287 6.881 1.00 94.88 195 LEU A O 1
ATOM 1548 N N . THR A 1 196 ? 12.589 3.362 6.400 1.00 96.06 196 THR A N 1
ATOM 1549 C CA . THR A 1 196 ? 13.043 3.170 7.786 1.00 96.06 196 THR A CA 1
ATOM 1550 C C . THR A 1 196 ? 12.563 4.306 8.690 1.00 96.06 196 THR A C 1
ATOM 1552 O O . THR A 1 196 ? 12.103 4.071 9.808 1.00 96.06 196 THR A O 1
ATOM 1555 N N . SER A 1 197 ? 12.639 5.549 8.210 1.00 93.88 197 SER A N 1
ATOM 1556 C CA . SER A 1 197 ? 12.172 6.718 8.958 1.00 93.88 197 SER A CA 1
ATOM 1557 C C . SER A 1 197 ? 10.658 6.687 9.181 1.00 93.88 197 SER A C 1
ATOM 1559 O O . SER A 1 197 ? 10.213 6.952 10.296 1.00 93.88 197 SER A O 1
ATOM 1561 N N . TYR A 1 198 ? 9.866 6.302 8.176 1.00 93.69 198 TYR A N 1
ATOM 1562 C CA . TYR A 1 198 ? 8.411 6.160 8.307 1.00 93.69 198 TYR A CA 1
ATOM 1563 C C . TYR A 1 198 ? 8.020 5.035 9.259 1.00 93.69 198 TYR A C 1
ATOM 1565 O O . TYR A 1 198 ? 7.165 5.238 10.126 1.00 93.69 198 TYR A O 1
ATOM 1573 N N . HIS A 1 199 ? 8.690 3.884 9.173 1.00 95.62 199 HIS A N 1
ATOM 1574 C CA . HIS A 1 199 ? 8.496 2.806 10.134 1.00 95.62 199 HIS A CA 1
ATOM 1575 C C . HIS A 1 199 ? 8.789 3.293 11.558 1.00 95.62 199 HIS A C 1
ATOM 1577 O O . HIS A 1 199 ? 7.972 3.102 12.451 1.00 95.62 199 HIS A O 1
ATOM 1583 N N . ASN A 1 200 ? 9.908 3.984 11.787 1.00 95.06 200 ASN A N 1
ATOM 1584 C CA . ASN A 1 200 ? 10.234 4.520 13.113 1.00 95.06 200 ASN A CA 1
ATOM 1585 C C . ASN A 1 200 ? 9.192 5.523 13.633 1.00 95.06 200 ASN A C 1
ATOM 1587 O O . ASN A 1 200 ? 9.031 5.663 14.843 1.00 95.06 200 ASN A O 1
ATOM 1591 N N . LEU A 1 201 ? 8.491 6.214 12.732 1.00 92.31 201 LEU A N 1
ATOM 1592 C CA . LEU A 1 201 ? 7.448 7.181 13.067 1.00 92.31 201 LEU A CA 1
ATOM 1593 C C . LEU A 1 201 ? 6.108 6.522 13.428 1.00 92.31 201 LEU A C 1
ATOM 1595 O O . LEU A 1 201 ? 5.341 7.083 14.205 1.00 92.31 201 LEU A O 1
ATOM 1599 N N . THR A 1 202 ? 5.824 5.353 12.854 1.00 94.38 202 THR A N 1
ATOM 1600 C CA . THR A 1 202 ? 4.500 4.705 12.900 1.00 94.38 202 THR A CA 1
ATOM 1601 C C . THR A 1 202 ? 4.474 3.415 13.721 1.00 94.38 202 THR A C 1
ATOM 1603 O O . THR A 1 202 ? 3.449 3.097 14.313 1.00 94.38 202 THR A O 1
ATOM 1606 N N . GLY A 1 203 ? 5.583 2.672 13.766 1.00 94.31 203 GLY A N 1
ATOM 1607 C CA . GLY A 1 203 ? 5.759 1.421 14.510 1.00 94.31 203 GLY A CA 1
ATOM 1608 C C . GLY A 1 203 ? 4.920 0.230 14.028 1.00 94.31 203 GLY A C 1
ATOM 1609 O O . GLY A 1 203 ? 4.912 -0.796 14.704 1.00 94.31 203 GLY A O 1
ATOM 1610 N N . GLY A 1 204 ? 4.188 0.365 12.917 1.00 95.19 204 GLY A N 1
ATOM 1611 C CA . GLY A 1 204 ? 3.289 -0.668 12.397 1.00 95.19 204 GLY A CA 1
ATOM 1612 C C . GLY A 1 204 ? 3.938 -1.614 11.385 1.00 95.19 204 GLY A C 1
ATOM 1613 O O . GLY A 1 204 ? 5.091 -1.447 10.991 1.00 95.19 204 GLY A O 1
ATOM 1614 N N . THR A 1 205 ? 3.162 -2.595 10.929 1.00 97.81 205 THR A N 1
ATOM 1615 C CA . THR A 1 205 ? 3.563 -3.536 9.872 1.00 97.81 205 THR A CA 1
ATOM 1616 C C . THR A 1 205 ? 3.392 -2.888 8.503 1.00 97.81 205 THR A C 1
ATOM 1618 O O . THR A 1 205 ? 2.348 -2.300 8.230 1.00 97.81 205 THR A O 1
ATOM 1621 N N . TYR A 1 206 ? 4.384 -3.011 7.624 1.00 97.88 206 TYR A N 1
ATOM 1622 C CA . TYR A 1 206 ? 4.371 -2.379 6.305 1.00 97.88 206 TYR A CA 1
ATOM 1623 C C . TYR A 1 206 ? 4.109 -3.363 5.177 1.00 97.88 206 TYR A C 1
ATOM 1625 O O . TYR A 1 206 ? 4.600 -4.495 5.161 1.00 97.88 206 TYR A O 1
ATOM 1633 N N . TRP A 1 207 ? 3.371 -2.882 4.186 1.00 98.38 207 TRP A N 1
ATOM 1634 C CA . TRP A 1 207 ? 3.250 -3.470 2.866 1.00 98.38 207 TRP A CA 1
ATOM 1635 C C . TRP A 1 207 ? 3.846 -2.497 1.846 1.00 98.38 207 TRP A C 1
ATOM 1637 O O . TRP A 1 207 ? 3.465 -1.330 1.787 1.00 98.38 207 TRP A O 1
ATOM 1647 N N . ILE A 1 208 ? 4.767 -2.961 1.011 1.00 97.81 208 ILE A N 1
ATOM 1648 C CA . ILE A 1 208 ? 5.225 -2.184 -0.143 1.00 97.81 208 ILE A CA 1
ATOM 1649 C C . ILE A 1 208 ? 4.269 -2.499 -1.292 1.00 97.81 208 ILE A C 1
ATOM 1651 O O . ILE A 1 208 ? 4.419 -3.526 -1.949 1.00 97.81 208 ILE A O 1
ATOM 1655 N N . THR A 1 209 ? 3.226 -1.691 -1.483 1.00 96.94 209 THR A N 1
ATOM 1656 C CA . THR A 1 209 ? 2.147 -2.010 -2.442 1.00 96.94 209 THR A CA 1
ATOM 1657 C C . THR A 1 209 ? 2.489 -1.646 -3.876 1.00 96.94 209 THR A C 1
ATOM 1659 O O . THR A 1 209 ? 1.876 -2.189 -4.790 1.00 96.94 209 THR A O 1
ATOM 1662 N N . GLU A 1 210 ? 3.479 -0.784 -4.081 1.00 94.56 210 GLU A N 1
ATOM 1663 C CA . GLU A 1 210 ? 4.062 -0.512 -5.390 1.00 94.56 210 GLU A CA 1
ATOM 1664 C C . GLU A 1 210 ? 5.562 -0.315 -5.222 1.00 94.56 210 GLU A C 1
ATOM 1666 O O . GLU A 1 210 ? 6.008 0.414 -4.336 1.00 94.56 210 GLU A O 1
ATOM 1671 N N . TYR A 1 211 ? 6.360 -0.966 -6.056 1.00 93.94 211 TYR A N 1
ATOM 1672 C CA . TYR A 1 211 ? 7.769 -0.633 -6.196 1.00 93.94 211 TYR A CA 1
ATOM 1673 C C . TYR A 1 211 ? 8.271 -1.006 -7.583 1.00 93.94 211 TYR A C 1
ATOM 1675 O O . TYR A 1 211 ? 7.774 -1.940 -8.218 1.00 93.94 211 TYR A O 1
ATOM 1683 N N . GLY A 1 212 ? 9.283 -0.281 -8.042 1.00 90.25 212 GLY A N 1
ATOM 1684 C CA . GLY A 1 212 ? 9.852 -0.472 -9.366 1.00 90.25 212 GLY A CA 1
ATOM 1685 C C . GLY A 1 212 ? 11.011 0.476 -9.636 1.00 90.25 212 GLY A C 1
ATOM 1686 O O . GLY A 1 212 ? 11.284 1.395 -8.864 1.00 90.25 212 GLY A O 1
ATOM 1687 N N . SER A 1 213 ? 11.678 0.256 -10.765 1.00 87.69 213 SER A N 1
ATOM 1688 C CA . SER A 1 213 ? 12.605 1.222 -11.350 1.00 87.69 213 SER A CA 1
ATOM 1689 C C . SER A 1 213 ? 12.035 1.638 -12.703 1.00 87.69 213 SER A C 1
ATOM 1691 O O . SER A 1 213 ? 12.194 0.881 -13.660 1.00 87.69 213 SER A O 1
ATOM 1693 N N . PRO A 1 214 ? 11.343 2.789 -12.812 1.00 81.94 214 PRO A N 1
ATOM 1694 C CA . PRO A 1 214 ? 10.752 3.246 -14.072 1.00 81.94 214 PRO A CA 1
ATOM 1695 C C . PRO A 1 214 ? 11.781 3.399 -15.200 1.00 81.94 214 PRO A C 1
ATOM 1697 O O . PRO A 1 214 ? 11.464 3.195 -16.364 1.00 81.94 214 PRO A O 1
ATOM 1700 N N . ALA A 1 215 ? 13.046 3.674 -14.860 1.00 81.75 215 ALA A N 1
ATOM 1701 C CA . ALA A 1 215 ? 14.157 3.695 -15.813 1.00 81.75 215 ALA A CA 1
ATOM 1702 C C . ALA A 1 215 ? 14.638 2.291 -16.250 1.00 81.75 215 ALA A C 1
ATOM 1704 O O . ALA A 1 215 ? 15.604 2.177 -17.002 1.00 81.75 215 ALA A O 1
ATOM 1705 N N . GLY A 1 216 ? 14.019 1.216 -15.752 1.00 80.81 216 GLY A N 1
ATOM 1706 C CA . GLY A 1 216 ? 14.390 -0.165 -16.050 1.00 80.81 216 GLY A CA 1
ATOM 1707 C C . GLY A 1 216 ? 15.694 -0.628 -15.392 1.00 80.81 216 GLY A C 1
ATOM 1708 O O . GLY A 1 216 ? 16.290 -1.603 -15.854 1.00 80.81 216 GLY A O 1
ATOM 1709 N N . ASN A 1 217 ? 16.170 0.037 -14.330 1.00 87.25 217 ASN A N 1
ATOM 1710 C CA . ASN A 1 217 ? 17.407 -0.365 -13.663 1.00 87.25 217 ASN A CA 1
ATOM 1711 C C . ASN A 1 217 ? 17.190 -1.634 -12.822 1.00 87.25 217 ASN A C 1
ATOM 1713 O O . ASN A 1 217 ? 16.638 -1.616 -11.718 1.00 87.25 217 ASN A O 1
ATOM 1717 N N . LEU A 1 218 ? 17.670 -2.757 -13.354 1.00 85.81 218 LEU A N 1
ATOM 1718 C CA . LEU A 1 218 ? 17.545 -4.066 -12.725 1.00 85.81 218 LEU A CA 1
ATOM 1719 C C . LEU A 1 218 ? 18.338 -4.188 -11.416 1.00 85.81 218 LEU A C 1
ATOM 1721 O O . LEU A 1 218 ? 17.927 -4.929 -10.521 1.00 85.81 218 LEU A O 1
ATOM 1725 N N . GLU A 1 219 ? 19.474 -3.502 -11.293 1.00 91.12 219 GLU A N 1
ATOM 1726 C CA . GLU A 1 219 ? 20.276 -3.531 -10.068 1.00 91.12 219 GLU A CA 1
ATOM 1727 C C . GLU A 1 219 ? 19.533 -2.840 -8.924 1.00 91.12 219 GLU A C 1
ATOM 1729 O O . GLU A 1 219 ? 19.409 -3.407 -7.836 1.00 91.12 219 GLU A O 1
ATOM 1734 N N . ASP A 1 220 ? 18.938 -1.683 -9.207 1.00 90.44 220 ASP A N 1
ATOM 1735 C CA . ASP A 1 220 ? 18.119 -0.946 -8.248 1.00 90.44 220 ASP A CA 1
ATOM 1736 C C . ASP A 1 220 ? 16.916 -1.775 -7.787 1.00 90.44 220 ASP A C 1
ATOM 1738 O O . ASP A 1 220 ? 16.680 -1.928 -6.585 1.00 90.44 220 ASP A O 1
ATOM 1742 N N . PHE A 1 221 ? 16.204 -2.395 -8.734 1.00 88.31 221 PHE A N 1
ATOM 1743 C CA . PHE A 1 221 ? 15.070 -3.267 -8.431 1.00 88.31 221 PHE A CA 1
ATOM 1744 C C . PHE A 1 221 ? 15.464 -4.451 -7.530 1.00 88.31 221 PHE A C 1
ATOM 1746 O O . PHE A 1 221 ? 14.783 -4.752 -6.543 1.00 88.31 221 PHE A O 1
ATOM 1753 N N . ARG A 1 222 ? 16.586 -5.120 -7.832 1.00 89.75 222 ARG A N 1
ATOM 1754 C CA . ARG A 1 222 ? 17.108 -6.244 -7.032 1.00 89.75 222 ARG A CA 1
ATOM 1755 C C . ARG A 1 222 ? 17.573 -5.807 -5.648 1.00 89.75 222 ARG A C 1
ATOM 1757 O O . ARG A 1 222 ? 17.351 -6.542 -4.683 1.00 89.75 222 ARG A O 1
ATOM 1764 N N . SER A 1 223 ? 18.194 -4.634 -5.555 1.00 93.69 223 SER A N 1
ATOM 1765 C CA . SER A 1 223 ? 18.654 -4.039 -4.300 1.00 93.69 223 SER A CA 1
ATOM 1766 C C . SER A 1 223 ? 17.474 -3.729 -3.376 1.00 93.69 223 SER A C 1
ATOM 1768 O O . SER A 1 223 ? 17.452 -4.191 -2.234 1.00 93.69 223 SER A O 1
ATOM 1770 N N . MET A 1 224 ? 16.439 -3.054 -3.891 1.00 94.38 224 MET A N 1
ATOM 1771 C CA . MET A 1 224 ? 15.206 -2.778 -3.143 1.00 94.38 224 MET A CA 1
ATOM 1772 C C . MET A 1 224 ? 14.506 -4.064 -2.706 1.00 94.38 224 MET A C 1
ATOM 1774 O O . MET A 1 224 ? 14.198 -4.215 -1.527 1.00 94.38 224 MET A O 1
ATOM 1778 N N . THR A 1 225 ? 14.335 -5.023 -3.624 1.00 92.69 225 THR A N 1
ATOM 1779 C CA . THR A 1 225 ? 13.696 -6.312 -3.314 1.00 92.69 225 THR A CA 1
ATOM 1780 C C . THR A 1 225 ? 14.444 -7.039 -2.197 1.00 92.69 225 THR A C 1
ATOM 1782 O O . THR A 1 225 ? 13.841 -7.398 -1.191 1.00 92.69 225 THR A O 1
ATOM 1785 N N . SER A 1 226 ? 15.764 -7.207 -2.328 1.00 93.75 226 SER A N 1
ATOM 1786 C CA . SER A 1 226 ? 16.592 -7.867 -1.307 1.00 93.75 226 SER A CA 1
ATOM 1787 C C . SER A 1 226 ? 16.495 -7.173 0.049 1.00 93.75 226 SER A C 1
ATOM 1789 O O . SER A 1 226 ? 16.414 -7.837 1.082 1.00 93.75 226 SER A O 1
ATOM 1791 N N . TRP A 1 227 ? 16.473 -5.838 0.055 1.00 96.38 227 TRP A N 1
ATOM 1792 C CA . TRP A 1 227 ? 16.315 -5.088 1.290 1.00 96.38 227 TRP A CA 1
ATOM 1793 C C . TRP A 1 227 ? 14.940 -5.323 1.915 1.00 96.38 227 TRP A C 1
ATOM 1795 O O . TRP A 1 227 ? 14.898 -5.658 3.097 1.00 96.38 227 TRP A O 1
ATOM 1805 N N . PHE A 1 228 ? 13.847 -5.258 1.146 1.00 96.00 228 PHE A N 1
ATOM 1806 C CA . PHE A 1 228 ? 12.505 -5.543 1.664 1.00 96.00 228 PHE A CA 1
ATOM 1807 C C . PHE A 1 228 ? 12.414 -6.928 2.305 1.00 96.00 228 PHE A C 1
ATOM 1809 O O . PHE A 1 228 ? 11.901 -7.055 3.412 1.00 96.00 228 PHE A O 1
ATOM 1816 N N . LEU A 1 229 ? 12.983 -7.946 1.649 1.00 93.19 229 LEU A N 1
ATOM 1817 C CA . LEU A 1 229 ? 13.027 -9.324 2.153 1.00 93.19 229 LEU A CA 1
ATOM 1818 C C . LEU A 1 229 ? 13.769 -9.466 3.489 1.00 93.19 229 LEU A C 1
ATOM 1820 O O . LEU A 1 229 ? 13.522 -10.410 4.233 1.00 93.19 229 LEU A O 1
ATOM 1824 N N . SER A 1 230 ? 14.691 -8.552 3.790 1.00 95.25 230 SER A N 1
ATOM 1825 C CA . SER A 1 230 ? 15.470 -8.572 5.033 1.00 95.25 230 SER A CA 1
ATOM 1826 C C . SER A 1 230 ? 14.793 -7.850 6.205 1.00 95.25 230 SER A C 1
ATOM 1828 O O . SER A 1 230 ? 15.279 -7.937 7.334 1.00 95.25 230 SER A O 1
ATOM 1830 N N . GLN A 1 231 ? 13.687 -7.135 5.969 1.00 97.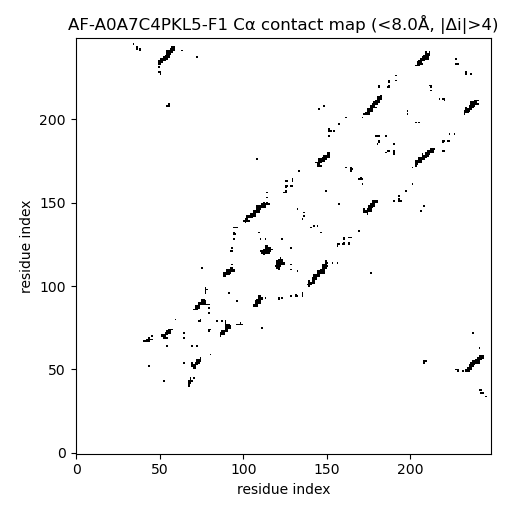12 231 GLN A N 1
ATOM 1831 C CA . GLN A 1 231 ? 13.002 -6.363 7.002 1.00 97.12 231 GLN A CA 1
ATOM 1832 C C . GLN A 1 231 ? 11.888 -7.179 7.664 1.00 97.12 231 GLN A C 1
ATOM 1834 O O . GLN A 1 231 ? 10.868 -7.472 7.053 1.00 97.12 231 GLN A O 1
ATOM 1839 N N . SER A 1 232 ? 12.038 -7.467 8.959 1.00 96.31 232 SER A N 1
ATOM 1840 C CA . SER A 1 232 ? 11.016 -8.191 9.744 1.00 96.31 232 SER A CA 1
ATOM 1841 C C . SER A 1 232 ? 9.681 -7.449 9.900 1.00 96.31 232 SER A C 1
ATOM 1843 O O . SER A 1 232 ? 8.678 -8.063 10.249 1.00 96.31 232 SER A O 1
ATOM 1845 N N . TRP A 1 233 ? 9.667 -6.141 9.645 1.00 97.00 233 TRP A N 1
ATOM 1846 C CA . TRP A 1 233 ? 8.489 -5.280 9.722 1.00 97.00 233 TRP A CA 1
ATOM 1847 C C . TRP A 1 233 ? 7.782 -5.088 8.370 1.00 97.00 233 TRP A C 1
ATOM 1849 O O . TRP A 1 233 ? 6.750 -4.420 8.316 1.00 97.00 233 TRP A O 1
ATOM 1859 N N . ILE A 1 234 ? 8.303 -5.675 7.283 1.00 97.94 234 ILE A N 1
ATOM 1860 C CA . ILE A 1 234 ? 7.642 -5.708 5.973 1.00 97.94 234 ILE A CA 1
ATOM 1861 C C . ILE A 1 234 ? 6.987 -7.080 5.791 1.00 97.94 234 ILE A C 1
ATOM 1863 O O . ILE A 1 234 ? 7.665 -8.100 5.701 1.00 97.94 234 ILE A O 1
ATOM 1867 N N . GLU A 1 235 ? 5.656 -7.114 5.716 1.00 96.69 235 GLU A N 1
ATOM 1868 C CA . GLU A 1 235 ? 4.895 -8.361 5.546 1.00 96.69 235 GLU A CA 1
ATOM 1869 C C . GLU A 1 235 ? 4.654 -8.692 4.073 1.00 96.69 235 GLU A C 1
ATOM 1871 O O . GLU A 1 235 ? 4.574 -9.865 3.708 1.00 96.69 235 GLU A O 1
ATOM 1876 N N . ARG A 1 236 ? 4.505 -7.682 3.210 1.00 97.12 236 ARG A N 1
ATOM 1877 C CA . ARG A 1 236 ? 4.142 -7.883 1.802 1.00 97.12 236 ARG A CA 1
ATOM 1878 C C . ARG A 1 236 ? 4.842 -6.904 0.889 1.00 97.12 236 ARG A C 1
ATOM 1880 O O . ARG A 1 236 ? 5.053 -5.754 1.261 1.00 97.12 236 ARG A O 1
ATOM 1887 N N . ILE A 1 237 ? 5.137 -7.354 -0.323 1.00 96.31 237 ILE A N 1
ATOM 1888 C CA . ILE A 1 237 ? 5.664 -6.513 -1.395 1.00 96.31 237 ILE A CA 1
ATOM 1889 C C . ILE A 1 237 ? 4.927 -6.807 -2.698 1.00 96.31 237 ILE A C 1
ATOM 1891 O O . ILE A 1 237 ? 4.610 -7.962 -2.965 1.00 96.31 237 ILE A O 1
ATOM 1895 N N . ALA A 1 238 ? 4.652 -5.786 -3.502 1.00 95.12 238 ALA A N 1
ATOM 1896 C CA . ALA A 1 238 ? 4.017 -5.911 -4.805 1.00 95.12 238 ALA A CA 1
ATOM 1897 C C . ALA A 1 238 ? 4.755 -5.070 -5.846 1.00 95.12 238 ALA A C 1
ATOM 1899 O O . ALA A 1 238 ? 4.843 -3.848 -5.733 1.00 95.12 238 ALA A O 1
ATOM 1900 N N . ALA A 1 239 ? 5.294 -5.745 -6.861 1.00 92.00 239 ALA A N 1
ATOM 1901 C CA . ALA A 1 239 ? 5.949 -5.066 -7.969 1.00 92.00 239 ALA A CA 1
ATOM 1902 C C . ALA A 1 239 ? 4.904 -4.306 -8.799 1.00 92.00 239 ALA A C 1
ATOM 1904 O O . ALA A 1 239 ? 3.814 -4.825 -9.066 1.00 92.00 239 ALA A O 1
ATOM 1905 N N . TYR A 1 240 ? 5.254 -3.091 -9.215 1.00 87.94 240 TYR A N 1
ATOM 1906 C CA . TYR A 1 240 ? 4.481 -2.303 -10.166 1.00 87.94 240 TYR A CA 1
ATOM 1907 C C . TYR A 1 240 ? 5.220 -2.277 -11.509 1.00 87.94 240 TYR A C 1
ATOM 1909 O O . TYR A 1 240 ? 6.346 -1.792 -11.583 1.00 87.94 240 TYR A O 1
ATOM 1917 N N . THR A 1 241 ? 4.660 -2.794 -12.598 1.00 76.62 241 THR A N 1
ATOM 1918 C CA . THR A 1 241 ? 3.405 -3.552 -12.741 1.00 76.62 241 THR A CA 1
ATOM 1919 C C . THR A 1 241 ? 3.646 -4.763 -13.653 1.00 76.62 241 THR A C 1
ATOM 1921 O O . THR A 1 241 ? 4.759 -4.970 -14.132 1.00 76.62 241 THR A O 1
ATOM 1924 N N . ASN A 1 242 ? 2.628 -5.593 -13.887 1.00 72.50 242 ASN A N 1
ATOM 1925 C CA . ASN A 1 242 ? 2.726 -6.744 -14.786 1.00 72.50 242 ASN A CA 1
ATOM 1926 C C . ASN A 1 242 ? 2.938 -6.324 -16.241 1.00 72.50 242 ASN A C 1
ATOM 1928 O O . ASN A 1 242 ? 3.686 -6.966 -16.975 1.00 72.50 242 ASN A O 1
ATOM 1932 N N . ARG A 1 243 ? 2.249 -5.257 -16.658 1.00 75.38 243 ARG A N 1
ATOM 1933 C CA . ARG A 1 243 ? 2.247 -4.732 -18.024 1.00 75.38 243 ARG A CA 1
ATOM 1934 C C . ARG A 1 243 ? 2.003 -3.234 -17.957 1.00 75.38 243 ARG A C 1
ATOM 1936 O O . ARG A 1 243 ? 0.972 -2.810 -17.438 1.00 75.38 243 ARG A O 1
ATOM 1943 N N . GLN A 1 244 ? 2.939 -2.451 -18.480 1.00 64.56 244 GLN A N 1
ATOM 1944 C CA . GLN A 1 244 ? 2.756 -1.019 -18.686 1.00 64.56 244 GLN A CA 1
ATOM 1945 C C . GLN A 1 244 ? 2.443 -0.805 -20.173 1.00 64.56 244 GLN A C 1
ATOM 1947 O O . GLN A 1 244 ? 3.269 -1.190 -21.004 1.00 64.56 244 GLN A O 1
ATOM 1952 N N . PRO A 1 245 ? 1.259 -0.276 -20.536 1.00 54.00 245 PRO A N 1
ATOM 1953 C CA . PRO A 1 245 ? 0.965 0.095 -21.918 1.00 54.00 245 PRO A CA 1
ATOM 1954 C C . PRO A 1 245 ? 2.048 1.033 -22.459 1.00 54.00 245 PRO A C 1
ATOM 1956 O O . PRO A 1 245 ? 2.510 1.900 -21.719 1.00 54.00 245 PRO A O 1
ATOM 1959 N N . ALA A 1 246 ? 2.424 0.895 -23.734 1.00 51.31 246 ALA A N 1
ATOM 1960 C CA . ALA A 1 246 ? 3.439 1.750 -24.363 1.00 51.31 246 ALA A CA 1
ATOM 1961 C C . ALA A 1 246 ? 3.096 3.254 -24.284 1.00 51.31 246 ALA A C 1
ATOM 1963 O O . ALA A 1 246 ? 3.996 4.088 -24.260 1.00 51.31 246 ALA A O 1
ATOM 1964 N N . ASP A 1 247 ? 1.801 3.572 -24.174 1.00 47.03 247 ASP A N 1
ATOM 1965 C CA . ASP A 1 247 ? 1.260 4.933 -24.104 1.00 47.03 247 ASP A CA 1
ATOM 1966 C C . ASP A 1 247 ? 0.910 5.385 -22.672 1.00 47.03 247 ASP A C 1
ATOM 1968 O O . ASP A 1 247 ? 0.264 6.421 -22.488 1.00 47.03 247 ASP A O 1
ATOM 1972 N N . ALA A 1 248 ? 1.263 4.604 -21.645 1.00 43.94 248 ALA A N 1
ATOM 1973 C CA . ALA A 1 248 ? 1.115 5.058 -20.267 1.00 43.94 248 ALA A CA 1
ATOM 1974 C C . ALA A 1 248 ? 2.154 6.169 -19.998 1.00 43.94 248 ALA A C 1
ATOM 1976 O O . ALA A 1 248 ? 3.333 5.937 -20.272 1.00 43.94 248 ALA A O 1
ATOM 1977 N N . PRO A 1 249 ? 1.728 7.356 -19.520 1.00 39.59 249 PRO A N 1
ATOM 1978 C CA . PRO A 1 249 ? 2.609 8.506 -19.315 1.00 39.59 249 PRO A CA 1
ATOM 1979 C C . PRO A 1 249 ? 3.748 8.239 -18.325 1.00 39.59 249 PRO A C 1
ATOM 1981 O O . PRO A 1 249 ? 3.594 7.353 -17.451 1.00 39.59 249 PRO A O 1
#

Sequence (249 aa):
MKAKGFAPVLLGLLLLHWCFSSGNATAQSEPPSTDHFTVFLPLVTRASTPPYFGLALATPEADDLRLLEVTWYYNWSEQPLTANTAAFVPMAYDGKIRRLPPDFEGYLLVFNEPNLGAPNGCGLSPAEAARRYARLRQELPNAKLVVGGWSVFASDWIGDFIREFHGSNLPLPEYWHVHAYTEAWITPRVAQDFLTSYHNLTGGTYWITEYGSPAGNLEDFRSMTSWFLSQSWIERIAAYTNRQPADAP

Solvent-accessible surface area (backbone atoms only — not comparable to full-atom values): 14605 Å² total; per-residue (Å²): 135,85,82,83,78,82,79,84,82,84,78,80,88,77,86,76,84,80,80,83,79,86,76,90,73,84,87,73,89,69,75,84,73,81,78,80,77,87,73,87,74,74,88,51,67,97,78,63,66,70,39,43,48,28,33,29,39,76,53,93,51,70,64,54,50,64,78,45,47,45,68,32,32,35,60,75,29,72,63,67,90,53,90,90,58,96,39,62,39,32,22,25,36,74,40,56,85,88,79,75,60,58,77,43,71,48,64,31,40,29,31,33,20,26,81,32,48,74,92,83,19,52,47,44,54,36,62,57,47,45,53,29,51,58,48,44,52,68,54,26,66,59,37,46,52,28,40,42,28,31,46,67,84,44,66,64,52,57,56,50,27,55,48,41,28,64,77,65,74,45,82,79,61,61,28,32,29,32,26,49,64,39,48,102,86,31,46,50,67,53,50,51,54,41,52,51,50,51,38,74,74,62,74,40,41,31,28,34,55,28,31,36,32,88,86,65,44,62,66,48,41,51,51,44,50,55,50,49,58,70,38,92,52,31,50,31,39,12,46,49,55,73,54,78,60,93,84,60,130

InterPro domains:
  IPR017853 Glycoside hydrolase superfamily [SSF51445] (107-241)
  IPR024655 Asl1-like, glycosyl hydrolase catalytic domain [PF11790] (69-242)
  IPR053183 Alkali-sensitive linkage protein [PTHR34154] (44-241)

pLDDT: mean 80.16, std 22.45, range [25.44, 98.62]

Mean predicted alig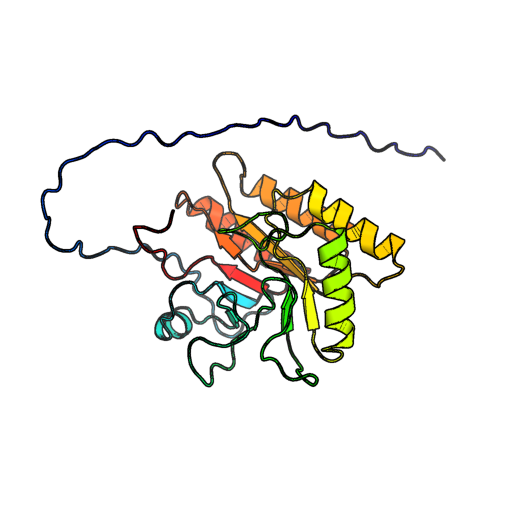ned error: 10.25 Å

Secondary structure (DSSP, 8-state):
----PPPP----------PPP--------PPP-------------TT--SSEEEEE-SS--HHHHHHTT-SEEE-SSSS-SSTT-TTB--EETTS--SS--TT--EEEEE-S-TTS-TTTS----HHHHHHHHHHHHHH-TTEEEEEEEEETT-HHHHHHHHHHHHHTTPPPPSEEEEEEE--SS--HHHHHHHHHHHHHHH-SEEEEEEEE-TT--HHHHHHHHHHHHH-TTEEEEEEE-S---TT--

Radius of gyration: 19.46 Å; Cα contacts (8 Å, |Δi|>4): 404; chains: 1; bounding box: 42×45×73 Å

Foldseek 3Di:
DDDDDDDDPPDDDDPDDDDDDDDDDDDDDDPPPPDDDDFDADQDDPPDADQFEEFQECDPDPVLCVVRVGQAYEDLAQDHPDPDDPRYEGEPALLDDDDDQQADAEEYEYHAQCVDPPPRGNPHQLLRSLVSVVVSCVSRVRYQYQYDNHELVSQVRLVSNVVNCVVVVHDARQHYEYEYEADPPRALVNSVVSVVVSCVVRVHAYAHNEYDYPVNPPVRVVSNVVVLRVDPSYRYYHYPHRDDPPPRD

Nearest PDB structures (foldseek):
  6ubc-assembly1_A  TM=6.743E-01  e=7.569E-07  Cryptococcus neoformans
  4fk9-assembly1_A  TM=5.370E-01  e=2.193E-02  Streptomyces sp. SirexAA-E
  1bqc-assembly1_A  TM=6.360E-01  e=1.389E-01  Thermobifida fusca
  4y7e-assembly1_A  TM=5.404E-01  e=7.057E-02  Streptomyces thermolilacinus
  6hqu-assembly3_C  TM=2.860E-01  e=7.774E-01  Pyrococcus furiosus DSM 3638

Organism: NCBI:txid229919